Protein AF-A0A1J4NL90-F1 (afdb_monomer)

Mean predicted aligned error: 17.8 Å

Secondary structure (DSSP, 8-state):
-----TT-EEEHHHHHHHH---HHHHHHHHHTHHHH-PPPPSEEETTEEEEEHHHHHHHHHHHHHHHHHT-HHHHHHHSS-TT-EEEHHHHHHHTT-SSTHHHHHHHHHSTTTSPPPSEEEE-TTS-EEEEEEHHHHHHHHHH-SS----S-----PPPPPPS-SS-TT-EEEHHHHHHHTT-SSHHHHHHHHHTTSSGGGSS-SEEEEPTTS-EEEEEEHHHHHHHHHHHHSSPPHHHHHHHHHHHHHHHHHH-SSGGG--HHHHHHHSTTS--HHHHHHHHHHHHHHHHH-

Radius of gyration: 30.5 Å; Cα contacts (8 Å, |Δi|>4): 319; chains: 1; bounding box: 65×50×82 Å

pLDDT: mean 83.86, std 13.75, range [34.34, 96.69]

Foldseek 3Di:
DDDQDQQDWDWQVNCCVVVLAHSVRLVVCVVVCVPLVQDAFPDDDPPTGIHRNNRRVVSSVVSVVCVLVPQPLLCVLLVPPQQDKDWLVSLCVVLLHPDSVVVVCCVVVPPPLADAAPDWDQDPVRDIIGIHGSNSSNVCVVVHSDSPDSDDPPPPQPQQDDLPDDDQQDWDWLQNLQSLLPHSGSVRVVVCCVVVVCVVPVDAPDWDADPVRDITGIHGSNSSNVNSVCVVPPDDLVRLLVVLLVLLLVCCVPDPHNVPDALVVSCVVPPPSDDSVSNVVSNVVSVVVVVVD

Sequence (293 aa):
MTGTDADELLTAQQIHEEFGLSPSRLSELHRDRATTGCPEPDETQGRRRRWKRGTIGPYLTRYRAAKTSRSPVRHSLLTGDRGRLLSTSEVAQALGHKRTVTLLAWLTDRPGYFPEPDVTETTAGGRRRRFWYAGTVADWTGQRPGPGNTQPKTRTTPAAAPAGDGDPDELLDTKQAAPLLGYRSHLELHRAIARGILPELTEPDDITRSSRGLAGNLYKRRRITALQHARQHAPSSTELARQRLHAALDALRTAADPATVTVTALARAHPGHGTTTAWNENLDEARHTLQED

Structure (mmCIF, N/CA/C/O backbone):
data_AF-A0A1J4NL90-F1
#
_entry.id   AF-A0A1J4NL90-F1
#
loop_
_atom_site.group_PDB
_atom_site.id
_atom_site.type_symbol
_atom_site.label_atom_id
_atom_site.label_alt_id
_atom_site.label_comp_id
_atom_site.label_asym_id
_atom_site.label_entity_id
_atom_site.label_seq_id
_atom_site.pdbx_PDB_ins_code
_atom_site.Cartn_x
_atom_site.Cartn_y
_atom_site.Cartn_z
_atom_site.occupancy
_atom_site.B_iso_or_equiv
_atom_site.auth_seq_id
_atom_site.auth_comp_id
_atom_site.auth_asym_id
_atom_site.auth_atom_id
_atom_site.pdbx_PDB_model_num
ATOM 1 N N . MET A 1 1 ? -31.699 -9.791 32.878 1.00 34.34 1 MET A N 1
ATOM 2 C CA . MET A 1 1 ? -30.927 -9.198 33.988 1.00 34.34 1 MET A CA 1
ATOM 3 C C . MET A 1 1 ? -30.841 -7.697 33.761 1.00 34.34 1 MET A C 1
ATOM 5 O O . MET A 1 1 ? -30.516 -7.306 32.652 1.00 34.34 1 MET A O 1
ATOM 9 N N . THR A 1 2 ? -31.190 -6.940 34.810 1.00 41.56 2 THR A N 1
ATOM 10 C CA . THR A 1 2 ? -30.923 -5.511 35.093 1.00 41.56 2 THR A CA 1
ATOM 11 C C . THR A 1 2 ? -31.424 -4.456 34.102 1.00 41.56 2 THR A C 1
ATOM 13 O O . THR A 1 2 ? -30.888 -4.292 33.010 1.00 41.56 2 THR A O 1
ATOM 16 N N . GLY A 1 3 ? -32.436 -3.699 34.551 1.00 46.22 3 GLY A N 1
ATOM 17 C CA . GLY A 1 3 ? -32.903 -2.468 33.921 1.00 46.22 3 GLY A CA 1
ATOM 18 C C . GLY A 1 3 ? -31.734 -1.532 33.642 1.00 46.22 3 GLY A C 1
ATOM 19 O O . GLY A 1 3 ? -30.915 -1.251 34.513 1.00 46.22 3 GLY A O 1
ATOM 20 N N . THR A 1 4 ? -31.616 -1.149 32.383 1.00 60.00 4 THR A N 1
ATOM 21 C CA . THR A 1 4 ? -30.448 -0.480 31.837 1.00 60.00 4 THR A CA 1
ATOM 22 C C . THR A 1 4 ? -30.557 1.013 32.132 1.00 60.00 4 THR A C 1
ATOM 24 O O . THR A 1 4 ? -31.232 1.737 31.405 1.00 60.00 4 THR A O 1
ATOM 27 N N . ASP A 1 5 ? -29.939 1.465 33.224 1.00 83.62 5 ASP A N 1
ATOM 28 C CA . ASP A 1 5 ? -29.922 2.880 33.595 1.00 83.62 5 ASP A CA 1
ATOM 29 C C . ASP A 1 5 ? -29.209 3.695 32.500 1.00 83.62 5 ASP A C 1
ATOM 31 O O . ASP A 1 5 ? -28.086 3.379 32.084 1.00 83.62 5 ASP A O 1
ATOM 35 N N . ALA A 1 6 ? -29.906 4.704 31.976 1.00 84.06 6 ALA A N 1
ATOM 36 C CA . ALA A 1 6 ? -29.412 5.572 30.915 1.00 84.06 6 ALA A CA 1
ATOM 37 C C . ALA A 1 6 ? -28.312 6.516 31.423 1.00 84.06 6 ALA A C 1
ATOM 39 O O . ALA A 1 6 ? -27.449 6.920 30.639 1.00 84.06 6 ALA A O 1
ATOM 40 N N . ASP A 1 7 ? -28.309 6.821 32.721 1.00 89.75 7 ASP A N 1
ATOM 41 C CA . ASP A 1 7 ? -27.298 7.659 33.357 1.00 89.75 7 ASP A CA 1
ATOM 42 C C . ASP A 1 7 ? -26.062 6.868 33.818 1.00 89.75 7 ASP A C 1
ATOM 44 O O . ASP A 1 7 ? -25.085 7.467 34.274 1.00 89.75 7 ASP A O 1
ATOM 48 N N . GLU A 1 8 ? -26.043 5.541 33.636 1.00 93.25 8 GLU A N 1
ATOM 49 C CA . GLU A 1 8 ? -24.885 4.714 33.979 1.00 93.25 8 GLU A CA 1
ATOM 50 C C . GLU A 1 8 ? -23.648 5.126 33.165 1.00 93.25 8 GLU A C 1
ATOM 52 O O . GLU A 1 8 ? -23.656 5.138 31.930 1.00 93.25 8 GLU A O 1
ATOM 57 N N . LEU A 1 9 ? -22.555 5.433 33.869 1.00 94.50 9 LEU A N 1
ATOM 58 C CA . LEU A 1 9 ? -21.273 5.793 33.273 1.00 94.50 9 LEU A CA 1
ATOM 59 C C . LEU A 1 9 ? -20.488 4.546 32.859 1.00 94.50 9 LEU A C 1
ATOM 61 O O . LEU A 1 9 ? -19.952 3.813 33.690 1.00 94.50 9 LEU A O 1
ATOM 65 N N . LEU A 1 10 ? -20.342 4.357 31.552 1.00 94.12 10 LEU A N 1
ATOM 66 C CA . LEU A 1 10 ? -19.607 3.252 30.960 1.00 94.12 10 LEU A CA 1
ATOM 67 C C . LEU A 1 10 ? -18.151 3.623 30.690 1.00 94.12 10 LEU A C 1
ATOM 69 O O . LEU A 1 10 ? -17.825 4.649 30.085 1.00 94.12 10 LEU A O 1
ATOM 73 N N . THR A 1 11 ? -17.254 2.728 31.088 1.00 94.31 11 THR A N 1
ATOM 74 C CA . THR A 1 11 ? -15.852 2.746 30.669 1.00 94.31 11 THR A CA 1
ATOM 75 C C . THR A 1 11 ? -15.705 2.285 29.218 1.00 94.31 11 THR A C 1
ATOM 77 O O . THR A 1 11 ? -16.560 1.594 28.669 1.00 94.31 11 THR A O 1
ATOM 80 N N . ALA A 1 12 ? -14.565 2.592 28.592 1.00 91.69 12 ALA A N 1
ATOM 81 C CA . ALA A 1 12 ? -14.266 2.109 27.241 1.00 91.69 12 ALA A CA 1
ATOM 82 C C . ALA A 1 12 ? -14.297 0.570 27.118 1.00 91.69 12 ALA A C 1
ATOM 84 O O . ALA A 1 12 ? -14.594 0.057 26.043 1.00 91.69 12 ALA A O 1
ATOM 85 N N . GLN A 1 13 ? -13.995 -0.152 28.203 1.00 89.62 13 GLN A N 1
ATOM 86 C CA . GLN A 1 13 ? -14.061 -1.612 28.247 1.00 89.62 13 GLN A CA 1
ATOM 87 C C . GLN A 1 13 ? -15.513 -2.106 28.293 1.00 89.62 13 GLN A C 1
ATOM 89 O O . GLN A 1 13 ? -15.883 -2.956 27.494 1.00 89.62 13 GLN A O 1
ATOM 94 N N . GLN A 1 14 ? -16.364 -1.503 29.127 1.00 92.38 14 GLN A N 1
ATOM 95 C CA . GLN A 1 14 ? -17.798 -1.821 29.147 1.00 92.38 14 GLN A CA 1
ATOM 96 C C . GLN A 1 14 ? -18.470 -1.470 27.813 1.00 92.38 14 GLN A C 1
ATOM 98 O O . GLN A 1 14 ? -19.267 -2.243 27.301 1.00 92.38 14 GLN A O 1
ATOM 103 N N . ILE A 1 15 ? -18.084 -0.357 27.177 1.00 92.44 15 ILE A N 1
ATOM 104 C CA . ILE A 1 15 ? -18.546 -0.014 25.821 1.00 92.44 15 ILE A CA 1
ATOM 105 C C . ILE A 1 15 ? -18.100 -1.072 24.798 1.00 92.44 15 ILE A C 1
ATOM 107 O O . ILE A 1 15 ? -18.818 -1.360 23.838 1.00 92.44 15 ILE A O 1
ATOM 111 N N . HIS A 1 16 ? -16.915 -1.658 24.978 1.00 89.94 16 HIS A N 1
ATOM 112 C CA . HIS A 1 16 ? -16.452 -2.750 24.133 1.00 89.94 16 HIS A CA 1
ATOM 113 C C . HIS A 1 16 ? -17.263 -4.026 24.337 1.00 89.94 16 HIS A C 1
ATOM 115 O O . HIS A 1 16 ? -17.606 -4.659 23.348 1.00 89.94 16 HIS A O 1
ATOM 121 N N . GLU A 1 17 ? -17.586 -4.382 25.571 1.00 84.69 17 GLU A N 1
ATOM 122 C CA . GLU A 1 17 ? -18.365 -5.581 25.887 1.00 84.69 17 GLU A CA 1
ATOM 123 C C . GLU A 1 17 ? -19.826 -5.434 25.451 1.00 84.69 17 GLU A C 1
ATOM 125 O O . GLU A 1 17 ? -20.356 -6.307 24.772 1.00 84.69 17 GLU A O 1
ATOM 130 N N . GLU A 1 18 ? -20.449 -4.301 25.773 1.00 88.88 18 GLU A N 1
ATOM 131 C CA . GLU A 1 18 ? -21.866 -4.050 25.504 1.00 88.88 18 GLU A CA 1
ATOM 132 C C . GLU A 1 18 ? -22.112 -3.761 24.026 1.00 88.88 18 GLU A C 1
ATOM 134 O O . GLU A 1 18 ? -22.981 -4.357 23.391 1.00 88.88 18 GLU A O 1
ATOM 139 N N . PHE A 1 19 ? -21.322 -2.856 23.447 1.00 85.38 19 PHE A N 1
ATOM 140 C CA . PHE A 1 19 ? -21.532 -2.470 22.066 1.00 85.38 19 PHE A CA 1
ATOM 141 C C . PHE A 1 19 ? -20.637 -3.258 21.130 1.00 85.38 19 PHE A C 1
ATOM 143 O O . PHE A 1 19 ? -21.069 -3.503 20.025 1.00 85.38 19 PHE A O 1
ATOM 150 N N . GLY A 1 20 ? -19.436 -3.714 21.479 1.00 83.88 20 GLY A N 1
ATOM 151 C CA . GLY A 1 20 ? -18.515 -4.371 20.530 1.00 83.88 20 GLY A CA 1
ATOM 152 C C . GLY A 1 20 ? -17.573 -3.388 19.826 1.00 83.88 20 GLY A C 1
ATOM 153 O O . GLY A 1 20 ? -17.093 -3.656 18.724 1.00 83.88 20 GLY A O 1
ATOM 154 N N . LEU A 1 21 ? -17.345 -2.200 20.399 1.00 86.00 21 LEU A N 1
ATOM 155 C CA . LEU A 1 21 ? -16.400 -1.209 19.872 1.00 86.00 21 LEU A CA 1
ATOM 156 C C . LEU A 1 21 ? -15.111 -1.211 20.700 1.00 86.00 21 LEU A C 1
ATOM 158 O O . LEU A 1 21 ? -15.154 -0.948 21.892 1.00 86.00 21 LEU A O 1
ATOM 162 N N . SER A 1 22 ? -13.955 -1.473 20.083 1.00 87.06 22 SER A N 1
ATOM 163 C CA . SER A 1 22 ? -12.700 -1.544 20.844 1.00 87.06 22 SER A CA 1
ATOM 164 C C . SER A 1 22 ? -12.327 -0.200 21.504 1.00 87.06 22 SER A C 1
ATOM 166 O O . SER A 1 22 ? -12.568 0.860 20.911 1.00 87.06 22 SER A O 1
ATOM 168 N N . PRO A 1 23 ? -11.645 -0.204 22.670 1.00 88.94 23 PRO A N 1
ATOM 169 C CA . PRO A 1 23 ? -11.242 1.028 23.363 1.00 88.94 23 PRO A CA 1
ATOM 170 C C . PRO A 1 23 ? -10.364 1.960 22.514 1.00 88.94 23 PRO A C 1
ATOM 172 O O . PRO A 1 23 ? -10.472 3.190 22.573 1.00 88.94 23 PRO A O 1
ATOM 175 N N . SER A 1 24 ? -9.502 1.371 21.679 1.00 85.38 24 SER A N 1
ATOM 176 C CA . SER A 1 24 ? -8.672 2.110 20.726 1.00 85.38 24 SER A CA 1
ATOM 177 C C . SER A 1 24 ? -9.530 2.810 19.673 1.00 85.38 24 SER A C 1
ATOM 179 O O . SER A 1 24 ? -9.328 3.997 19.415 1.00 85.38 24 SER A O 1
ATOM 181 N N . ARG A 1 25 ? -10.540 2.122 19.125 1.00 87.25 25 ARG A N 1
ATOM 182 C CA . ARG A 1 25 ? -11.427 2.711 18.124 1.00 87.25 25 ARG A CA 1
ATOM 183 C C . ARG A 1 25 ? -12.310 3.807 18.714 1.00 87.25 25 ARG A C 1
ATOM 185 O O . ARG A 1 25 ? -12.486 4.833 18.068 1.00 87.25 25 ARG A O 1
ATOM 192 N N . LEU A 1 26 ? -12.815 3.625 19.932 1.00 92.38 26 LEU A N 1
ATOM 193 C CA . LEU A 1 26 ? -13.540 4.672 20.655 1.00 92.38 26 LEU A CA 1
ATOM 194 C C . LEU A 1 26 ? -12.661 5.916 20.864 1.00 92.38 26 LEU A C 1
ATOM 196 O O . LEU A 1 26 ? -13.102 7.040 20.644 1.00 92.38 26 LEU A O 1
ATOM 200 N N . SER A 1 27 ? -11.383 5.718 21.199 1.00 91.06 27 SER A N 1
ATOM 201 C CA . SER A 1 27 ? -10.426 6.819 21.343 1.00 91.06 27 SER A CA 1
ATOM 202 C C . SER A 1 27 ? -10.152 7.559 20.032 1.00 91.06 27 SER A C 1
ATOM 204 O O . SER A 1 27 ? -10.023 8.780 20.059 1.00 91.06 27 SER A O 1
ATOM 206 N N . GLU A 1 28 ? -10.064 6.846 18.906 1.00 88.38 28 GLU A N 1
ATOM 207 C CA . GLU A 1 28 ? -9.966 7.454 17.571 1.00 88.38 28 GLU A CA 1
ATOM 208 C C . GLU A 1 28 ? -11.224 8.262 17.236 1.00 88.38 28 GLU A C 1
ATOM 210 O O . GLU A 1 28 ? -11.112 9.421 16.855 1.00 88.38 28 GLU A O 1
ATOM 215 N N . LEU A 1 29 ? -12.419 7.693 17.440 1.00 92.12 29 LEU A N 1
ATOM 216 C CA . LEU A 1 29 ? -13.682 8.389 17.170 1.00 92.12 29 LEU A CA 1
ATOM 217 C C . LEU A 1 29 ? -13.808 9.684 17.968 1.00 92.12 29 LEU A C 1
ATOM 219 O O . LEU A 1 29 ? -14.202 10.701 17.406 1.00 92.12 29 LEU A O 1
ATOM 223 N N . HIS A 1 30 ? -13.422 9.652 19.241 1.00 91.44 30 HIS A N 1
ATOM 224 C CA . HIS A 1 30 ? -13.390 10.829 20.097 1.00 91.44 30 HIS A CA 1
ATOM 225 C C . HIS A 1 30 ? -12.338 11.858 19.654 1.00 91.44 30 HIS A C 1
ATOM 227 O O . HIS A 1 30 ? -12.580 13.063 19.697 1.00 91.44 30 HIS A O 1
ATOM 233 N N . ARG A 1 31 ? -11.146 11.410 19.238 1.00 90.31 31 ARG A N 1
ATOM 234 C CA . ARG A 1 31 ? -10.115 12.312 18.701 1.00 90.31 31 ARG A CA 1
ATOM 235 C C . ARG A 1 31 ? -10.632 13.046 17.464 1.00 90.31 31 ARG A C 1
ATOM 237 O O . ARG A 1 31 ? -10.476 14.256 17.370 1.00 90.31 31 ARG A O 1
ATOM 244 N N . ASP A 1 32 ? -11.321 12.322 16.590 1.00 90.12 32 ASP A N 1
ATOM 245 C CA . ASP A 1 32 ? -11.846 12.832 15.326 1.00 90.12 32 ASP A CA 1
ATOM 246 C C . ASP A 1 32 ? -13.292 13.351 15.461 1.00 90.12 32 ASP A C 1
ATOM 248 O O . ASP A 1 32 ? -14.019 13.442 14.468 1.00 90.12 32 ASP A O 1
ATOM 252 N N . ARG A 1 33 ? -13.740 13.689 16.682 1.00 91.12 33 ARG A N 1
ATOM 253 C CA . ARG A 1 33 ? -15.151 13.992 16.993 1.00 91.12 33 ARG A CA 1
ATOM 254 C C . ARG A 1 33 ? -15.768 15.112 16.167 1.00 91.12 33 ARG A C 1
ATOM 256 O O . ARG A 1 33 ? -16.943 15.019 15.835 1.00 91.12 33 ARG A O 1
ATOM 263 N N . ALA A 1 34 ? -14.971 16.098 15.750 1.00 85.69 34 ALA A N 1
ATOM 264 C CA . ALA A 1 34 ? -15.412 17.161 14.845 1.00 85.69 34 ALA A CA 1
ATOM 265 C C . ALA A 1 34 ? -15.979 16.614 13.520 1.00 85.69 34 ALA A C 1
ATOM 267 O O . ALA A 1 34 ? -16.856 17.218 12.917 1.00 85.69 34 ALA A O 1
ATOM 268 N N . THR A 1 35 ? -15.499 15.445 13.083 1.00 85.31 35 THR A N 1
ATOM 269 C CA . THR A 1 35 ? -15.949 14.774 11.855 1.00 85.31 35 THR A CA 1
ATOM 270 C C . THR A 1 35 ? -16.889 13.601 12.123 1.00 85.31 35 THR A C 1
ATOM 272 O O . THR A 1 35 ? -17.736 13.280 11.292 1.00 85.31 35 THR A O 1
ATOM 275 N N . THR A 1 36 ? -16.740 12.925 13.264 1.00 88.56 36 THR A N 1
ATOM 276 C CA . THR A 1 36 ? -17.487 11.697 13.570 1.00 88.56 36 THR A CA 1
ATOM 277 C C . THR A 1 36 ? -18.743 11.943 14.395 1.00 88.56 36 THR A C 1
ATOM 279 O O . THR A 1 36 ? -19.548 11.019 14.508 1.00 88.56 36 THR A O 1
ATOM 282 N N . GLY A 1 37 ? -18.899 13.128 14.995 1.00 91.81 37 GLY A N 1
ATOM 283 C CA . GLY A 1 37 ? -19.988 13.457 15.918 1.00 91.81 37 GLY A CA 1
ATOM 284 C C . GLY A 1 37 ? -19.957 12.651 17.219 1.00 91.81 37 GLY A C 1
ATOM 285 O O . GLY A 1 37 ? -20.996 12.490 17.853 1.00 91.81 37 GLY A O 1
ATOM 286 N N . CYS A 1 38 ? -18.804 12.072 17.581 1.00 93.50 38 CYS A N 1
ATOM 287 C CA . CYS A 1 38 ? -18.657 11.313 18.822 1.00 93.50 38 CYS A CA 1
ATOM 288 C C . CYS A 1 38 ? -18.920 12.228 20.030 1.00 93.50 38 CYS A C 1
ATOM 290 O O . CYS A 1 38 ? -18.313 13.299 20.091 1.00 93.50 38 CYS A O 1
ATOM 292 N N . PRO A 1 39 ? -19.779 11.826 20.986 1.00 94.31 39 PRO A N 1
ATOM 293 C CA . PRO A 1 39 ? -20.084 12.653 22.145 1.00 94.31 39 PRO A CA 1
ATOM 294 C C . PRO A 1 39 ? -18.852 12.848 23.037 1.00 94.31 39 PRO A C 1
ATOM 296 O O . PRO A 1 39 ? -17.972 11.977 23.121 1.00 94.31 39 PRO A O 1
ATOM 299 N N . GLU A 1 40 ? -18.816 13.998 23.708 1.00 94.69 40 GLU A N 1
ATOM 300 C CA . GLU A 1 40 ? -17.860 14.268 24.783 1.00 94.69 40 GLU A CA 1
ATOM 301 C C . GLU A 1 40 ? -18.080 13.274 25.941 1.00 94.69 40 GLU A C 1
ATOM 303 O O . GLU A 1 40 ? -19.207 12.816 26.150 1.00 94.69 40 GLU A O 1
ATOM 308 N N . PRO A 1 41 ? -17.020 12.886 26.667 1.00 94.81 41 PRO A N 1
ATOM 309 C CA . PRO A 1 41 ? -17.143 12.068 27.862 1.00 94.81 41 PRO A CA 1
ATOM 310 C C . PRO A 1 41 ? -17.815 12.864 28.980 1.00 94.81 41 PRO A C 1
ATOM 312 O O . PRO A 1 41 ? -17.394 13.975 29.296 1.00 94.81 41 PRO A O 1
ATOM 315 N N . ASP A 1 42 ? -18.821 12.263 29.607 1.00 94.88 42 ASP A N 1
ATOM 316 C CA . ASP A 1 42 ? -19.532 12.841 30.749 1.00 94.88 42 ASP A CA 1
ATOM 317 C C . ASP A 1 42 ? -18.645 12.925 32.003 1.00 94.88 42 ASP A C 1
ATOM 319 O O . ASP A 1 42 ? -18.819 13.814 32.831 1.00 94.88 42 ASP A O 1
ATOM 323 N N . GLU A 1 43 ? -17.659 12.028 32.135 1.00 93.62 43 GLU A N 1
ATOM 324 C CA . GLU A 1 43 ? -16.670 12.062 33.216 1.00 93.62 43 GLU A CA 1
ATOM 325 C C . GLU A 1 43 ? -15.255 11.813 32.672 1.00 93.62 43 GLU A C 1
ATOM 327 O O . GLU A 1 43 ? -15.001 10.866 31.915 1.00 93.62 43 GLU A O 1
ATOM 332 N N . THR A 1 44 ? -14.303 12.646 33.101 1.00 92.69 44 THR A N 1
ATOM 333 C CA . THR A 1 44 ? -12.874 12.458 32.824 1.00 92.69 44 THR A CA 1
ATOM 334 C C . THR A 1 44 ? -12.087 12.420 34.129 1.00 92.69 44 THR A C 1
ATOM 336 O O . THR A 1 44 ? -11.994 13.418 34.836 1.00 92.69 44 THR A O 1
ATOM 339 N N . GLN A 1 45 ? -11.464 11.276 34.419 1.00 87.00 45 GLN A N 1
ATOM 340 C CA . GLN A 1 45 ? -10.572 11.095 35.565 1.00 87.00 45 GLN A CA 1
ATOM 341 C C . GLN A 1 45 ? -9.157 10.776 35.063 1.00 87.00 45 GLN A C 1
ATOM 343 O O . GLN A 1 45 ? -8.818 9.638 34.713 1.00 87.00 45 GLN A O 1
ATOM 348 N N . GLY A 1 46 ? -8.315 11.809 34.977 1.00 88.62 46 GLY A N 1
ATOM 349 C CA . GLY A 1 46 ? -6.975 11.709 34.397 1.00 88.62 46 GLY A CA 1
ATOM 350 C C . GLY A 1 46 ? -7.023 11.267 32.931 1.00 88.62 46 GLY A C 1
ATOM 351 O O . GLY A 1 46 ? -7.559 11.963 32.076 1.00 88.62 46 GLY A O 1
ATOM 352 N N . ARG A 1 47 ? -6.462 10.089 32.622 1.00 84.38 47 ARG A N 1
ATOM 353 C CA . ARG A 1 47 ? -6.501 9.502 31.264 1.00 84.38 47 ARG A CA 1
ATOM 354 C C . ARG A 1 47 ? -7.756 8.664 30.992 1.00 84.38 47 ARG A C 1
ATOM 356 O O . ARG A 1 47 ? -7.965 8.238 29.852 1.00 84.38 47 ARG A O 1
ATOM 363 N N . ARG A 1 48 ? -8.559 8.375 32.020 1.00 89.81 48 ARG A N 1
ATOM 364 C CA . ARG A 1 48 ? -9.776 7.564 31.903 1.00 89.81 48 ARG A CA 1
ATOM 365 C C . ARG A 1 48 ? -10.945 8.467 31.532 1.00 89.81 48 ARG A C 1
ATOM 367 O O . ARG A 1 48 ? -11.138 9.515 32.134 1.00 89.81 48 ARG A O 1
ATOM 374 N N . ARG A 1 49 ? -11.706 8.035 30.533 1.00 94.25 49 ARG A N 1
ATOM 375 C CA . ARG A 1 49 ? -12.906 8.704 30.027 1.00 94.25 49 ARG A CA 1
ATOM 376 C C . ARG A 1 49 ? -14.083 7.753 30.194 1.00 94.25 49 ARG A C 1
ATOM 378 O O . ARG A 1 49 ? -13.919 6.553 29.936 1.00 94.25 49 ARG A O 1
ATOM 385 N N . ARG A 1 50 ? -15.219 8.280 30.635 1.00 95.50 50 ARG A N 1
ATOM 386 C CA . ARG A 1 50 ? -16.478 7.548 30.769 1.00 95.50 50 ARG A CA 1
ATOM 387 C C . ARG A 1 50 ? -17.601 8.324 30.101 1.00 95.50 50 ARG A C 1
ATOM 389 O O . ARG A 1 50 ? -17.558 9.550 30.047 1.00 95.50 50 ARG A O 1
ATOM 396 N N . TRP A 1 51 ? -18.581 7.588 29.600 1.00 96.12 51 TRP A N 1
ATOM 397 C CA . TRP A 1 51 ? -19.746 8.140 28.921 1.00 96.12 51 TRP A CA 1
ATOM 398 C C . TRP A 1 51 ? -21.009 7.558 29.525 1.00 96.12 51 TRP A C 1
ATOM 400 O O . TRP A 1 51 ? -21.061 6.357 29.786 1.00 96.12 51 TRP A O 1
ATOM 410 N N . LYS A 1 52 ? -22.041 8.376 29.677 1.00 95.56 52 LYS A N 1
ATOM 411 C CA . LYS A 1 52 ? -23.382 7.914 30.004 1.00 95.56 52 LYS A CA 1
ATOM 412 C C . LYS A 1 52 ? -23.877 6.992 28.905 1.00 95.56 52 LYS A C 1
ATOM 414 O O . LYS A 1 52 ? -23.787 7.318 27.712 1.00 95.56 52 LYS A O 1
ATOM 419 N N . ARG A 1 53 ? -24.432 5.850 29.299 1.00 93.19 53 ARG A N 1
ATOM 420 C CA . ARG A 1 53 ? -24.977 4.856 28.373 1.00 93.19 53 ARG A CA 1
ATOM 421 C C . ARG A 1 53 ? -26.010 5.471 27.428 1.00 93.19 53 ARG A C 1
ATOM 423 O O . ARG A 1 53 ? -25.953 5.221 26.223 1.00 93.19 53 ARG A O 1
ATOM 430 N N . GLY A 1 54 ? -26.894 6.320 27.952 1.00 92.44 54 GLY A N 1
ATOM 431 C CA . GLY A 1 54 ? -27.940 7.013 27.198 1.00 92.44 54 GLY A CA 1
ATOM 432 C C . GLY A 1 54 ? -27.404 7.941 26.106 1.00 92.44 54 GLY A C 1
ATOM 433 O O . GLY A 1 54 ? -28.072 8.141 25.095 1.00 92.44 54 GLY A O 1
ATOM 434 N N . THR A 1 55 ? -26.177 8.446 26.247 1.00 93.00 55 THR A N 1
ATOM 435 C CA . THR A 1 55 ? -25.539 9.317 25.250 1.00 93.00 55 THR A CA 1
ATOM 436 C C . THR A 1 55 ? -24.759 8.501 24.220 1.00 93.00 55 THR A C 1
ATOM 438 O O . THR A 1 55 ? -24.923 8.672 23.006 1.00 93.00 55 THR A O 1
ATOM 441 N N . ILE A 1 56 ? -23.904 7.583 24.684 1.00 94.38 56 ILE A N 1
ATOM 442 C CA . ILE A 1 56 ? -22.991 6.844 23.803 1.00 94.38 56 ILE A CA 1
ATOM 443 C C . ILE A 1 56 ? -23.693 5.723 23.026 1.00 94.38 56 ILE A C 1
ATOM 445 O O . ILE A 1 56 ? -23.373 5.499 21.858 1.00 94.38 56 ILE A O 1
ATOM 449 N N . GLY A 1 57 ? -24.687 5.055 23.616 1.00 92.56 57 GLY A N 1
ATOM 450 C CA . GLY A 1 57 ? -25.404 3.938 22.993 1.00 92.56 57 GLY A CA 1
ATOM 451 C C . GLY A 1 57 ? -26.117 4.322 21.687 1.00 92.56 57 GLY A C 1
ATOM 452 O O . GLY A 1 57 ? -25.849 3.714 20.640 1.00 92.56 57 GLY A O 1
ATOM 453 N N . PRO A 1 58 ? -26.965 5.371 21.677 1.00 93.00 58 PRO A N 1
ATOM 454 C CA . PRO A 1 58 ? -27.621 5.842 20.456 1.00 93.00 58 PRO A CA 1
ATOM 455 C C . PRO A 1 58 ? -26.633 6.335 19.395 1.00 93.00 58 PRO A C 1
ATOM 457 O O . PRO A 1 58 ? -26.841 6.123 18.196 1.00 93.00 58 PRO A O 1
ATOM 460 N N . TYR A 1 59 ? -25.531 6.971 19.810 1.00 94.00 59 TYR A N 1
ATOM 461 C CA . TYR A 1 59 ? -24.457 7.352 18.895 1.00 94.00 59 TYR A CA 1
ATOM 462 C C . TYR A 1 59 ? -23.847 6.126 18.205 1.00 94.00 59 TYR A C 1
ATOM 464 O O . TYR A 1 59 ? -23.796 6.082 16.976 1.00 94.00 59 TYR A O 1
ATOM 472 N N . LEU A 1 60 ? -23.434 5.111 18.968 1.00 91.31 60 LEU A N 1
ATOM 473 C CA . LEU A 1 60 ? -22.795 3.909 18.427 1.00 91.31 60 LEU A CA 1
ATOM 474 C C . LEU A 1 60 ? -23.733 3.100 17.529 1.00 91.31 60 LEU A C 1
ATOM 476 O O . LEU A 1 60 ? -23.296 2.573 16.502 1.00 91.31 60 LEU A O 1
ATOM 480 N N . THR A 1 61 ? -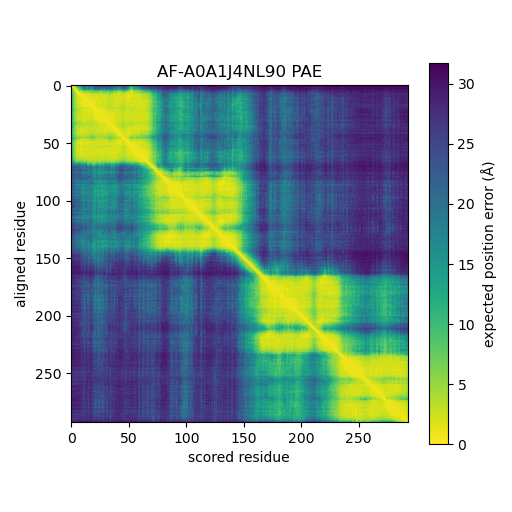25.021 3.062 17.865 1.00 87.88 61 THR A N 1
ATOM 481 C CA . THR A 1 61 ? -26.057 2.421 17.046 1.00 87.88 61 THR A CA 1
ATOM 482 C C . THR A 1 61 ? -26.189 3.110 15.686 1.00 87.88 61 THR A C 1
ATOM 484 O O . THR A 1 61 ? -26.054 2.461 14.645 1.00 87.88 61 THR A O 1
ATOM 487 N N . ARG A 1 62 ? -26.339 4.445 15.666 1.00 87.31 62 ARG A N 1
ATOM 488 C CA . ARG A 1 62 ? -26.385 5.230 14.416 1.00 87.31 62 ARG A CA 1
ATOM 489 C C . ARG A 1 62 ? -25.084 5.129 13.624 1.00 87.31 62 ARG A C 1
ATOM 491 O O . ARG A 1 62 ? -25.112 4.935 12.410 1.00 87.31 62 ARG A O 1
ATOM 498 N N . TYR A 1 63 ? -23.944 5.216 14.307 1.00 85.38 63 TYR A N 1
ATOM 499 C CA . TYR A 1 63 ? -22.620 5.106 13.701 1.00 85.38 63 TYR A CA 1
ATOM 500 C C . TYR A 1 63 ? -22.449 3.774 12.958 1.00 85.38 63 TYR A C 1
ATOM 502 O O . TYR A 1 63 ? -21.909 3.736 11.850 1.00 85.38 63 TYR A O 1
ATOM 510 N N . ARG A 1 64 ? -22.949 2.676 13.535 1.00 79.69 64 ARG A N 1
ATOM 511 C CA . ARG A 1 64 ? -22.949 1.354 12.899 1.00 79.69 64 ARG A CA 1
ATOM 512 C C . ARG A 1 64 ? -23.874 1.278 11.705 1.00 79.69 64 ARG A C 1
ATOM 514 O O . ARG A 1 64 ? -23.413 0.867 10.644 1.00 79.69 64 ARG A O 1
ATOM 521 N N . ALA A 1 65 ? -25.120 1.723 11.850 1.00 75.38 65 ALA A N 1
ATOM 522 C CA . ALA A 1 65 ? -26.079 1.740 10.750 1.00 75.38 65 ALA A CA 1
ATOM 523 C C . ALA A 1 65 ? -25.520 2.505 9.534 1.00 75.38 65 ALA A C 1
ATOM 525 O O . ALA A 1 65 ? -25.518 1.983 8.420 1.00 75.38 65 ALA A O 1
ATOM 526 N N . ALA A 1 66 ? -24.919 3.679 9.763 1.00 73.88 66 ALA A N 1
ATOM 527 C CA . ALA A 1 66 ? -24.280 4.485 8.721 1.00 73.88 66 ALA A CA 1
ATOM 528 C C . ALA A 1 66 ? -23.041 3.814 8.093 1.00 73.88 66 ALA A C 1
ATOM 530 O O . ALA A 1 66 ? -22.739 4.008 6.915 1.00 73.88 66 ALA A O 1
ATOM 531 N N . LYS A 1 67 ? -22.284 3.021 8.861 1.00 68.31 67 LYS A N 1
ATOM 532 C CA . LYS A 1 67 ? -21.145 2.248 8.338 1.00 68.31 67 LYS A CA 1
ATOM 533 C C . LYS A 1 67 ? -21.585 1.041 7.510 1.00 68.31 67 LYS A C 1
ATOM 535 O O . LYS A 1 67 ? -20.874 0.684 6.568 1.00 68.31 67 LYS A O 1
ATOM 540 N N . THR A 1 68 ? -22.714 0.431 7.854 1.00 61.62 68 THR A N 1
ATOM 541 C CA . THR A 1 68 ? -23.305 -0.687 7.111 1.00 61.62 68 THR A CA 1
ATOM 542 C C . THR A 1 68 ? -23.923 -0.208 5.795 1.00 61.62 68 THR A C 1
ATOM 544 O O . THR A 1 68 ? -23.689 -0.832 4.763 1.00 61.62 68 THR A O 1
ATOM 547 N N . SER A 1 69 ? -24.597 0.948 5.785 1.00 55.94 69 SER A N 1
ATOM 548 C CA . SER A 1 69 ? -25.241 1.513 4.586 1.00 55.94 69 SER A CA 1
ATOM 549 C C . SER A 1 69 ? -24.276 2.122 3.556 1.00 55.94 69 SER A C 1
ATOM 551 O O . SER A 1 69 ? -24.625 2.276 2.389 1.00 55.94 69 SER A O 1
ATOM 553 N N . ARG A 1 70 ? -23.033 2.438 3.944 1.00 54.50 70 ARG A N 1
ATOM 554 C CA . ARG A 1 70 ? -22.051 3.159 3.106 1.00 54.50 70 ARG A CA 1
ATOM 555 C C . ARG A 1 70 ? -21.440 2.383 1.932 1.00 54.50 70 ARG A C 1
ATOM 557 O O . ARG A 1 70 ? -20.508 2.883 1.307 1.00 54.50 70 ARG A O 1
ATOM 564 N N . SER A 1 71 ? -21.922 1.191 1.593 1.00 53.38 71 SER A N 1
ATOM 565 C CA . SER A 1 71 ? -21.524 0.549 0.338 1.00 53.38 71 SER A CA 1
ATOM 566 C C . SER A 1 71 ? -22.746 -0.039 -0.371 1.00 53.38 71 SER A C 1
ATOM 568 O O . SER A 1 71 ? -23.232 -1.089 0.049 1.00 53.38 71 SER A O 1
ATOM 570 N N . PRO A 1 72 ? -23.239 0.605 -1.446 1.00 51.53 72 PRO A N 1
ATOM 571 C CA . PRO A 1 72 ? -24.435 0.151 -2.162 1.00 51.53 72 PRO A CA 1
ATOM 572 C C . PRO A 1 72 ? -24.276 -1.276 -2.709 1.00 51.53 72 PRO A C 1
ATOM 574 O O . PRO A 1 72 ? -25.225 -2.055 -2.708 1.00 51.53 72 PRO A O 1
ATOM 577 N N . VAL A 1 73 ? -23.045 -1.668 -3.060 1.00 55.00 73 VAL A N 1
ATOM 578 C CA . VAL A 1 73 ? -22.741 -3.035 -3.499 1.00 55.00 73 VAL A CA 1
ATOM 579 C C . VAL A 1 73 ? -22.890 -4.057 -2.365 1.00 55.00 73 VAL A C 1
ATOM 581 O O . VAL A 1 73 ? -23.439 -5.132 -2.598 1.00 55.00 73 VAL A O 1
ATOM 584 N N . ARG A 1 74 ? -22.476 -3.718 -1.130 1.00 62.00 74 ARG A N 1
ATOM 585 C CA . ARG A 1 74 ? -22.630 -4.609 0.038 1.00 62.00 74 ARG A CA 1
ATOM 586 C C . ARG A 1 74 ? -24.089 -4.946 0.305 1.00 62.00 74 ARG A C 1
ATOM 588 O O . ARG A 1 74 ? -24.395 -6.088 0.615 1.00 62.00 74 ARG A O 1
ATOM 595 N N . HIS A 1 75 ? -24.967 -3.953 0.170 1.00 60.56 75 HIS A N 1
ATOM 596 C CA . HIS A 1 75 ? -26.394 -4.141 0.395 1.00 60.56 75 HIS A CA 1
ATOM 597 C C . HIS A 1 75 ? -26.995 -5.037 -0.694 1.00 60.56 75 HIS A C 1
ATOM 599 O O . HIS A 1 75 ? -27.570 -6.068 -0.378 1.00 60.56 75 HIS A O 1
ATOM 605 N N . SER A 1 76 ? -26.768 -4.723 -1.975 1.00 70.81 76 SER A N 1
ATOM 606 C CA . SER A 1 76 ? -27.402 -5.453 -3.088 1.00 70.81 76 SER A CA 1
ATOM 607 C C . SER A 1 76 ? -27.082 -6.955 -3.147 1.00 70.81 76 SER A C 1
ATOM 609 O O . SER A 1 76 ? -27.962 -7.748 -3.469 1.00 70.81 76 SER A O 1
ATOM 611 N N . LEU A 1 77 ? -25.850 -7.360 -2.810 1.00 73.19 77 LEU A N 1
ATOM 612 C CA . LEU A 1 77 ? -25.441 -8.769 -2.848 1.00 73.19 77 LEU A CA 1
ATOM 613 C C . LEU A 1 77 ? -26.002 -9.590 -1.679 1.00 73.19 77 LEU A C 1
ATOM 615 O O . LEU A 1 77 ? -26.128 -10.804 -1.806 1.00 73.19 77 LEU A O 1
ATOM 619 N N . LEU A 1 78 ? -26.327 -8.941 -0.557 1.00 75.88 78 LEU A N 1
ATOM 620 C CA . LEU A 1 78 ? -26.810 -9.602 0.660 1.00 75.88 78 LEU A CA 1
ATOM 621 C C . LEU A 1 78 ? -28.328 -9.488 0.856 1.00 75.88 78 LEU A C 1
ATOM 623 O O . LEU A 1 78 ? -28.879 -10.228 1.665 1.00 75.88 78 LEU A O 1
ATOM 627 N N . THR A 1 79 ? -29.011 -8.594 0.133 1.00 71.38 79 THR A N 1
ATOM 628 C CA . THR A 1 79 ? -30.477 -8.423 0.205 1.00 71.38 79 THR A CA 1
ATOM 629 C C . THR A 1 79 ? -31.252 -9.110 -0.920 1.00 71.38 79 THR A C 1
ATOM 631 O O . THR A 1 79 ? -32.460 -8.917 -1.022 1.00 71.38 79 THR A O 1
ATOM 634 N N . GLY A 1 80 ? -30.574 -9.863 -1.789 1.00 74.31 80 GLY A N 1
ATOM 635 C CA . GLY A 1 80 ? -31.209 -10.680 -2.825 1.00 74.31 80 GLY A CA 1
ATOM 636 C C . GLY A 1 80 ? -31.697 -12.038 -2.307 1.00 74.31 80 GLY A C 1
ATOM 637 O O . GLY A 1 80 ? -31.870 -12.241 -1.106 1.00 74.31 80 GLY A O 1
ATOM 638 N N . ASP A 1 81 ? -31.892 -12.983 -3.229 1.00 86.00 81 ASP A N 1
ATOM 639 C CA . ASP A 1 81 ? -32.212 -14.375 -2.901 1.00 86.00 81 ASP A CA 1
ATOM 640 C C . ASP A 1 81 ? -31.160 -14.980 -1.954 1.00 86.00 81 ASP A C 1
ATOM 642 O O . ASP A 1 81 ? -29.975 -15.060 -2.285 1.00 86.00 81 ASP A O 1
ATOM 646 N N . ARG A 1 82 ? -31.604 -15.427 -0.772 1.00 89.12 82 ARG A N 1
ATOM 647 C CA . ARG A 1 82 ? -30.745 -16.029 0.257 1.00 89.12 82 ARG A CA 1
ATOM 648 C C . ARG A 1 82 ? -30.152 -17.369 -0.185 1.00 89.12 82 ARG A C 1
ATOM 650 O O . ARG A 1 82 ? -29.091 -17.729 0.323 1.00 89.12 82 ARG A O 1
ATOM 657 N N . GLY A 1 83 ? -30.803 -18.067 -1.119 1.00 90.50 83 GLY A N 1
ATOM 658 C CA . GLY A 1 83 ? -30.335 -19.318 -1.719 1.00 90.50 83 GLY A CA 1
ATOM 659 C C . GLY A 1 83 ? -29.303 -19.129 -2.833 1.00 90.50 83 GLY A C 1
ATOM 660 O O . GLY A 1 83 ? -28.734 -20.104 -3.321 1.00 90.50 83 GLY A O 1
ATOM 661 N N . ARG A 1 84 ? -29.000 -17.886 -3.228 1.00 93.88 84 ARG A N 1
ATOM 662 C CA . ARG A 1 84 ? -27.967 -17.608 -4.227 1.00 93.88 84 ARG A CA 1
ATOM 663 C C . ARG A 1 84 ? -26.585 -17.973 -3.690 1.00 93.88 84 ARG A C 1
ATOM 665 O O . ARG A 1 84 ? -26.163 -17.461 -2.653 1.00 93.88 84 ARG A O 1
ATOM 672 N N . LEU A 1 85 ? -25.844 -18.774 -4.451 1.00 95.19 85 LEU A N 1
ATOM 673 C CA . LEU A 1 85 ? -24.425 -19.016 -4.205 1.00 95.19 85 LEU A CA 1
ATOM 674 C C . LEU A 1 85 ? -23.586 -17.809 -4.644 1.00 95.19 85 LEU A C 1
ATOM 676 O O . LEU A 1 85 ? -23.676 -17.334 -5.775 1.00 95.19 85 LEU A O 1
ATOM 680 N N . LEU A 1 86 ? -22.752 -17.330 -3.730 1.00 95.06 86 LEU A N 1
ATOM 681 C CA . LEU A 1 86 ? -21.796 -16.250 -3.911 1.00 95.06 86 LEU A CA 1
ATOM 682 C C . LEU A 1 86 ? -20.388 -16.828 -4.019 1.00 95.06 86 LEU A C 1
ATOM 684 O O . LEU A 1 86 ? -19.931 -17.579 -3.155 1.00 95.06 86 LEU A O 1
ATOM 688 N N . SER A 1 87 ? -19.671 -16.432 -5.064 1.00 94.81 87 SER A N 1
ATOM 689 C CA . SER A 1 87 ? -18.249 -16.724 -5.233 1.00 94.81 87 SER A CA 1
ATOM 690 C C . SER A 1 87 ? -17.392 -16.035 -4.166 1.00 94.81 87 SER A C 1
ATOM 692 O O . SER A 1 87 ? -17.771 -15.024 -3.577 1.00 94.81 87 SER A O 1
ATOM 694 N N . THR A 1 88 ? -16.159 -16.513 -3.975 1.00 94.19 88 THR A N 1
ATOM 695 C CA . THR A 1 88 ? -15.185 -15.896 -3.048 1.00 94.19 88 THR A CA 1
ATOM 696 C C . THR A 1 88 ? -14.996 -14.386 -3.292 1.00 94.19 88 THR A C 1
ATOM 698 O O . THR A 1 88 ? -14.824 -13.617 -2.345 1.00 94.19 88 THR A O 1
ATOM 701 N N . SER A 1 89 ? -15.026 -13.943 -4.554 1.00 91.62 89 SER A N 1
ATOM 702 C CA . SER A 1 89 ? -14.956 -12.526 -4.934 1.00 91.62 89 SER A CA 1
ATOM 703 C C . SER A 1 89 ? -16.199 -11.740 -4.533 1.00 91.62 89 SER A C 1
ATOM 705 O O . SER A 1 89 ? -16.059 -10.655 -3.969 1.00 91.62 89 SER A O 1
ATOM 707 N N . GLU A 1 90 ? -17.390 -12.286 -4.776 1.00 91.62 90 GLU A N 1
ATOM 708 C CA . GLU A 1 90 ? -18.654 -11.643 -4.401 1.00 91.62 90 GLU A CA 1
ATOM 709 C C . GLU A 1 90 ? -18.785 -11.541 -2.882 1.00 91.62 90 GLU A C 1
ATOM 711 O O . GLU A 1 90 ? -19.145 -10.482 -2.380 1.00 91.62 90 GLU A O 1
ATOM 716 N N . VAL A 1 91 ? -18.395 -12.580 -2.135 1.00 92.25 91 VAL A N 1
ATOM 717 C CA . VAL A 1 91 ? -18.354 -12.534 -0.666 1.00 92.25 91 VAL A CA 1
ATOM 718 C C . VAL A 1 91 ? -17.381 -11.459 -0.184 1.00 92.25 91 VAL A C 1
ATOM 720 O O . VAL A 1 91 ? -17.738 -10.626 0.646 1.00 92.25 91 VAL A O 1
ATOM 723 N N . ALA A 1 92 ? -16.162 -11.400 -0.731 1.00 89.50 92 ALA A N 1
ATOM 724 C CA . ALA A 1 92 ? -15.208 -10.352 -0.366 1.00 89.50 92 ALA A CA 1
ATOM 725 C C . ALA A 1 92 ? -15.777 -8.946 -0.630 1.00 89.50 92 ALA A C 1
ATOM 727 O O . ALA A 1 92 ? -15.632 -8.059 0.213 1.00 89.50 92 ALA A O 1
ATOM 728 N N . GLN A 1 93 ? -16.470 -8.753 -1.753 1.00 85.44 93 GLN A N 1
ATOM 729 C CA . GLN A 1 93 ? -17.108 -7.490 -2.116 1.00 85.44 93 GLN A CA 1
ATOM 730 C C . GLN A 1 93 ? -18.296 -7.149 -1.202 1.00 85.44 93 GLN A C 1
ATOM 732 O O . GLN A 1 93 ? -18.382 -6.016 -0.722 1.00 85.44 93 GLN A O 1
ATOM 737 N N . ALA A 1 94 ? -19.148 -8.128 -0.890 1.00 86.00 94 ALA A N 1
ATOM 738 C CA . ALA A 1 94 ? -20.274 -8.012 0.037 1.00 86.00 94 ALA A CA 1
ATOM 739 C C . ALA A 1 94 ? -19.825 -7.644 1.461 1.00 86.00 94 ALA A C 1
ATOM 741 O O . ALA A 1 94 ? -20.478 -6.871 2.158 1.00 86.00 94 ALA A O 1
ATOM 742 N N . LEU A 1 95 ? -18.644 -8.112 1.868 1.00 83.50 95 LEU A N 1
ATOM 743 C CA . LEU A 1 95 ? -18.008 -7.749 3.136 1.00 83.50 95 LEU A CA 1
ATOM 744 C C . LEU A 1 95 ? -17.188 -6.449 3.055 1.00 83.50 95 LEU A C 1
ATOM 746 O O . LEU A 1 95 ? -16.702 -5.939 4.069 1.00 83.50 95 LEU A O 1
ATOM 750 N N . GLY A 1 96 ? -17.043 -5.880 1.855 1.00 79.88 96 GLY A N 1
ATOM 751 C CA . GLY A 1 96 ? -16.353 -4.620 1.621 1.00 79.88 96 GLY A CA 1
ATOM 752 C C . GLY A 1 96 ? -14.837 -4.689 1.572 1.00 79.88 96 GLY A C 1
ATOM 753 O O . GLY A 1 96 ? -14.181 -3.682 1.849 1.00 79.88 96 GLY A O 1
ATOM 754 N N . HIS A 1 97 ? -14.283 -5.852 1.257 1.00 83.31 97 HIS A N 1
ATOM 755 C CA . HIS A 1 97 ? -12.864 -6.050 1.020 1.00 83.31 97 HIS A CA 1
ATOM 756 C C . HIS A 1 97 ? -12.539 -5.867 -0.464 1.00 83.31 97 HIS A C 1
ATOM 758 O O . HIS A 1 97 ? -13.220 -6.390 -1.339 1.00 83.31 97 HIS A O 1
ATOM 764 N N . LYS A 1 98 ? -11.445 -5.153 -0.757 1.00 77.88 98 LYS A N 1
ATOM 765 C CA . LYS A 1 98 ? -10.970 -4.945 -2.138 1.00 77.88 98 LYS A CA 1
ATOM 766 C C . LYS A 1 98 ? -10.370 -6.214 -2.761 1.00 77.88 98 LYS A C 1
ATOM 768 O O . LYS A 1 98 ? -10.260 -6.307 -3.977 1.00 77.88 98 LYS A O 1
ATOM 773 N N . ARG A 1 99 ? -9.896 -7.156 -1.940 1.00 84.56 99 ARG A N 1
ATOM 774 C CA . ARG A 1 99 ? -9.189 -8.368 -2.377 1.00 84.56 99 ARG A CA 1
ATOM 775 C C . ARG A 1 99 ? -9.723 -9.587 -1.631 1.00 84.56 99 ARG A C 1
ATOM 777 O O . ARG A 1 99 ? -9.997 -9.501 -0.437 1.00 84.56 99 ARG A O 1
ATOM 784 N N . THR A 1 100 ? -9.768 -10.727 -2.314 1.00 91.25 100 THR A N 1
ATOM 785 C CA . THR A 1 100 ? -10.178 -12.031 -1.756 1.00 91.25 100 THR A CA 1
ATOM 786 C C . THR A 1 100 ? -9.192 -12.594 -0.734 1.00 91.25 100 THR A C 1
ATOM 788 O O . THR A 1 100 ? -9.576 -13.399 0.106 1.00 91.25 100 THR A O 1
ATOM 791 N N . VAL A 1 101 ? -7.935 -12.136 -0.759 1.00 88.81 101 VAL A N 1
ATOM 792 C CA . VAL A 1 101 ? -6.864 -12.598 0.143 1.00 88.81 101 VAL A CA 1
ATOM 793 C C . VAL A 1 101 ? -7.252 -12.466 1.615 1.00 88.81 101 VAL A C 1
ATOM 795 O O . VAL A 1 101 ? -6.926 -13.342 2.401 1.00 88.81 101 VAL A O 1
ATOM 798 N N . THR A 1 102 ? -7.982 -11.414 1.996 1.00 86.62 102 THR A N 1
ATOM 799 C CA . THR A 1 102 ? -8.422 -11.237 3.388 1.00 86.62 102 THR A CA 1
ATOM 800 C C . THR A 1 102 ? -9.382 -12.337 3.833 1.00 86.62 102 THR A C 1
ATOM 802 O O . THR A 1 102 ? -9.248 -12.840 4.941 1.00 86.62 102 THR A O 1
ATOM 805 N N . LEU A 1 103 ? -10.312 -12.730 2.961 1.00 89.38 103 LEU A N 1
ATOM 806 C CA . LEU A 1 103 ? -11.262 -13.803 3.241 1.00 89.38 103 LEU A CA 1
ATOM 807 C C . LEU A 1 103 ? -10.544 -15.154 3.346 1.00 89.38 103 LEU A C 1
ATOM 809 O O . LEU A 1 103 ? -10.774 -15.910 4.281 1.00 89.38 103 LEU A O 1
ATOM 813 N N . LEU A 1 104 ? -9.624 -15.423 2.416 1.00 89.88 104 LEU A N 1
ATOM 814 C CA . LEU A 1 104 ? -8.820 -16.646 2.422 1.00 89.88 104 LEU A CA 1
ATOM 815 C C . LEU A 1 104 ? -7.929 -16.739 3.668 1.00 89.88 104 LEU A C 1
ATOM 817 O O . LEU A 1 104 ? -7.835 -17.806 4.261 1.00 89.88 104 LEU A O 1
ATOM 821 N N . ALA A 1 105 ? -7.332 -15.625 4.095 1.00 87.19 105 ALA A N 1
ATOM 822 C CA . ALA A 1 105 ? -6.552 -15.562 5.326 1.00 87.19 105 ALA A CA 1
ATOM 823 C C . ALA A 1 105 ? -7.412 -15.851 6.563 1.00 87.19 105 ALA A C 1
ATOM 825 O O . ALA A 1 105 ? -6.952 -16.530 7.465 1.00 87.19 105 ALA A O 1
ATOM 826 N N . TRP A 1 106 ? -8.673 -15.407 6.621 1.00 89.25 106 TRP A N 1
ATOM 827 C CA . TRP A 1 106 ? -9.545 -15.775 7.743 1.00 89.25 106 TRP A CA 1
ATOM 828 C C . TRP A 1 106 ? -9.816 -17.272 7.812 1.00 89.25 106 TRP A C 1
ATOM 830 O O . TRP A 1 106 ? -9.768 -17.830 8.899 1.00 89.25 106 TRP A O 1
ATOM 840 N N . LEU A 1 107 ? -10.055 -17.917 6.670 1.00 89.31 107 LEU A N 1
ATOM 841 C CA . LEU A 1 107 ? -10.291 -19.361 6.623 1.00 89.31 107 LEU A CA 1
ATOM 842 C C . LEU A 1 107 ? -9.060 -20.165 7.068 1.00 89.31 107 LEU A C 1
ATOM 844 O O . LEU A 1 107 ? -9.216 -21.208 7.692 1.00 89.31 107 LEU A O 1
ATOM 848 N N . THR A 1 108 ? -7.852 -19.686 6.759 1.00 87.62 108 THR A N 1
ATOM 849 C CA . THR A 1 108 ? -6.598 -20.367 7.117 1.00 87.62 108 THR A CA 1
ATOM 850 C C . THR A 1 108 ? -6.127 -20.022 8.531 1.00 87.62 108 THR A C 1
ATOM 852 O O . THR A 1 108 ? -5.825 -20.910 9.320 1.00 87.62 108 THR A O 1
ATOM 855 N N . ASP A 1 109 ? -6.065 -18.732 8.859 1.00 84.62 109 ASP A N 1
ATOM 856 C CA . ASP A 1 109 ? -5.420 -18.223 10.073 1.00 84.62 109 ASP A CA 1
ATOM 857 C C . ASP A 1 109 ? -6.387 -18.162 11.265 1.00 84.62 109 ASP A C 1
ATOM 859 O O . ASP A 1 109 ? -5.957 -17.976 12.405 1.00 84.62 109 ASP A O 1
ATOM 863 N N . ARG A 1 110 ? -7.705 -18.235 11.018 1.00 82.19 110 ARG A N 1
ATOM 864 C CA . ARG A 1 110 ? -8.755 -18.125 12.046 1.00 82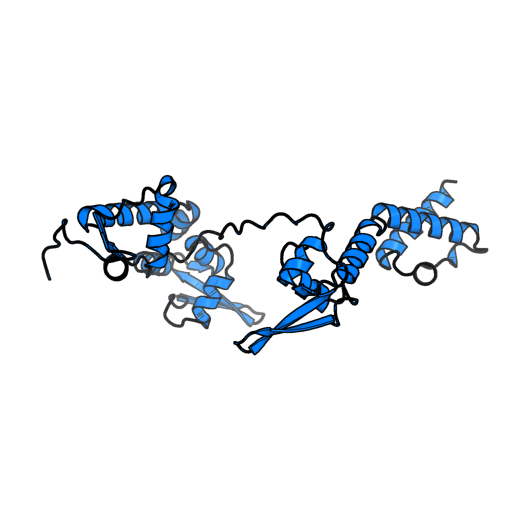.19 110 ARG A CA 1
ATOM 865 C C . ARG A 1 110 ? -9.904 -19.116 11.806 1.00 82.19 110 ARG A C 1
ATOM 867 O O . ARG A 1 110 ? -11.020 -18.687 11.489 1.00 82.19 110 ARG A O 1
ATOM 874 N N . PRO A 1 111 ? -9.664 -20.426 11.989 1.00 83.12 111 PRO A N 1
ATOM 875 C CA . PRO A 1 111 ? -10.710 -21.436 11.865 1.00 83.12 111 PRO A CA 1
ATOM 876 C C . PRO A 1 111 ? -11.909 -21.091 12.760 1.00 83.12 111 PRO A C 1
ATOM 878 O O . PRO A 1 111 ? -11.736 -20.708 13.916 1.00 83.12 111 PRO A O 1
ATOM 881 N N . GLY A 1 112 ? -13.122 -21.162 12.209 1.00 82.19 112 GLY A N 1
ATOM 882 C CA . GLY A 1 112 ? -14.362 -20.829 12.920 1.00 82.19 112 GLY A CA 1
ATOM 883 C C . GLY A 1 112 ? -14.690 -19.333 13.037 1.00 82.19 112 GLY A C 1
ATOM 884 O O . GLY A 1 112 ? -15.784 -18.996 13.479 1.00 82.19 112 GLY A O 1
ATOM 885 N N . TYR A 1 113 ? -13.808 -18.412 12.619 1.00 85.31 113 TYR A N 1
ATOM 886 C CA . TYR A 1 113 ? -14.136 -16.976 12.619 1.00 85.31 113 TYR A CA 1
ATOM 887 C C . TYR A 1 113 ? -15.129 -16.597 11.515 1.00 85.31 113 TYR A C 1
ATOM 889 O O . TYR A 1 113 ? -16.018 -15.776 11.737 1.00 85.31 113 TYR A O 1
ATOM 897 N N . PHE A 1 114 ? -14.947 -17.154 10.318 1.00 90.88 114 PHE A N 1
ATOM 898 C CA . PHE A 1 114 ? -15.829 -16.978 9.167 1.00 90.88 114 PHE A CA 1
ATOM 899 C C . PHE A 1 114 ? -16.406 -18.348 8.785 1.00 90.88 114 PHE A C 1
ATOM 901 O O . PHE A 1 114 ? -15.658 -19.326 8.869 1.00 90.88 114 PHE A O 1
ATOM 908 N N . PRO A 1 115 ? -17.692 -18.444 8.393 1.00 91.88 115 PRO A N 1
ATOM 909 C CA . PRO A 1 115 ? -18.321 -19.709 8.035 1.00 91.88 115 PRO A CA 1
ATOM 910 C C . PRO A 1 115 ? -17.549 -20.448 6.944 1.00 91.88 115 PRO A C 1
ATOM 912 O O . PRO A 1 115 ? -17.011 -19.850 6.002 1.00 91.88 115 PRO A O 1
ATOM 915 N N . GLU A 1 116 ? -17.525 -21.771 7.068 1.00 92.62 116 GLU A N 1
ATOM 916 C CA . GLU A 1 116 ? -17.013 -22.639 6.017 1.00 92.62 116 GLU A CA 1
ATOM 917 C C . GLU A 1 116 ? -17.843 -22.480 4.732 1.00 92.62 116 GLU A C 1
ATOM 919 O O . GLU A 1 116 ? -19.012 -22.096 4.794 1.00 92.62 116 GLU A O 1
ATOM 924 N N . PRO A 1 117 ? -17.237 -22.685 3.550 1.00 94.69 117 PRO A N 1
ATOM 925 C CA . PRO A 1 117 ? -17.968 -22.626 2.290 1.00 94.69 117 PRO A CA 1
ATOM 926 C C . PRO A 1 117 ? -19.050 -23.699 2.217 1.00 94.69 117 PRO A C 1
ATOM 928 O O . PRO A 1 117 ? -18.751 -24.882 2.359 1.00 94.69 117 PRO A O 1
ATOM 931 N N . ASP A 1 118 ? -20.274 -23.275 1.909 1.00 94.31 118 ASP A N 1
ATOM 932 C CA . ASP A 1 118 ? -21.426 -24.157 1.710 1.00 94.31 118 ASP A CA 1
ATOM 933 C C . ASP A 1 118 ? -21.210 -25.118 0.529 1.00 94.31 118 ASP A C 1
ATOM 935 O O . ASP A 1 118 ? -21.652 -26.264 0.555 1.00 94.31 118 ASP A O 1
ATOM 939 N N . VAL A 1 119 ? -20.496 -24.661 -0.509 1.00 95.06 119 VAL A N 1
ATOM 940 C CA . VAL A 1 119 ? -20.137 -25.481 -1.672 1.00 95.06 119 VAL A CA 1
ATOM 941 C C . VAL A 1 119 ? -18.662 -25.295 -2.013 1.00 95.06 119 VAL A C 1
ATOM 943 O O . VAL A 1 119 ? -18.150 -24.175 -2.121 1.00 95.06 119 VAL A O 1
ATOM 946 N N . THR A 1 120 ? -17.965 -26.412 -2.228 1.00 94.62 120 THR A N 1
ATOM 947 C CA . THR A 1 120 ? -16.595 -26.412 -2.748 1.00 94.62 120 THR A CA 1
ATOM 948 C C . THR A 1 120 ? -16.505 -27.218 -4.030 1.00 94.62 120 THR A C 1
ATOM 950 O O . THR A 1 120 ? -16.947 -28.358 -4.091 1.00 94.62 120 THR A O 1
ATOM 953 N N . GLU A 1 121 ? -15.903 -26.620 -5.052 1.00 94.44 121 GLU A N 1
ATOM 954 C CA . GLU A 1 121 ? -15.679 -27.263 -6.344 1.00 94.44 121 GLU A CA 1
ATOM 955 C C . GLU A 1 121 ? -14.185 -27.310 -6.631 1.00 94.44 121 GLU A C 1
ATOM 957 O O . GLU A 1 121 ? -13.462 -26.340 -6.392 1.00 94.44 121 GLU A O 1
ATOM 962 N N . THR A 1 122 ? -13.711 -28.414 -7.191 1.00 93.44 122 THR A N 1
ATOM 963 C CA . THR A 1 122 ? -12.332 -28.523 -7.667 1.00 93.44 122 THR A CA 1
ATOM 964 C C . THR A 1 122 ? -12.346 -28.429 -9.184 1.00 93.44 122 THR A C 1
ATOM 966 O O . THR A 1 122 ? -12.995 -29.227 -9.853 1.00 93.44 122 THR A O 1
ATOM 969 N N . THR A 1 123 ? -11.653 -27.438 -9.744 1.00 88.69 123 THR A N 1
ATOM 970 C CA . THR A 1 123 ? -11.517 -27.335 -11.201 1.00 88.69 123 THR A CA 1
ATOM 971 C C . THR A 1 123 ? -10.609 -28.441 -11.740 1.00 88.69 123 THR A C 1
ATOM 973 O O . THR A 1 123 ? -9.779 -28.975 -11.008 1.00 88.69 123 THR A O 1
ATOM 976 N N . ALA A 1 124 ? -10.686 -28.722 -13.045 1.00 80.44 124 ALA A N 1
ATOM 977 C CA . ALA A 1 124 ? -9.820 -29.703 -13.713 1.00 80.44 124 ALA A CA 1
ATOM 978 C C . ALA A 1 124 ? -8.310 -29.461 -13.485 1.00 80.44 124 ALA A C 1
ATOM 980 O O . ALA A 1 124 ? -7.526 -30.400 -13.459 1.00 80.44 124 ALA A O 1
ATOM 981 N N . GLY A 1 125 ? -7.900 -28.207 -13.254 1.00 82.19 125 GLY A N 1
ATOM 982 C CA . GLY A 1 125 ? -6.524 -27.833 -12.898 1.00 82.19 125 GLY A CA 1
ATOM 983 C C . GLY A 1 125 ? -6.200 -27.892 -11.397 1.00 82.19 125 GLY A C 1
ATOM 984 O O . GLY A 1 125 ? -5.271 -27.216 -10.961 1.00 82.19 125 GLY A O 1
ATOM 985 N N . GLY A 1 126 ? -7.002 -28.587 -10.584 1.00 88.12 126 GLY A N 1
ATOM 986 C CA . GLY A 1 126 ? -6.778 -28.784 -9.146 1.00 88.12 126 GLY A CA 1
ATOM 987 C C . GLY A 1 126 ? -7.064 -27.568 -8.255 1.00 88.12 126 GLY A C 1
ATOM 988 O O . GLY A 1 126 ? -6.799 -27.601 -7.053 1.00 88.12 126 GLY A O 1
ATOM 989 N N . ARG A 1 127 ? -7.605 -26.468 -8.798 1.00 86.00 127 ARG A N 1
ATOM 990 C CA . ARG A 1 127 ? -7.896 -25.266 -7.999 1.00 86.00 127 ARG A CA 1
ATOM 991 C C . ARG A 1 127 ? -9.243 -25.412 -7.297 1.00 86.00 127 ARG A C 1
ATOM 993 O O . ARG A 1 127 ? -10.261 -25.632 -7.946 1.00 86.00 127 ARG A O 1
ATOM 1000 N N . ARG A 1 128 ? -9.258 -25.201 -5.977 1.00 90.25 128 ARG A N 1
ATOM 1001 C CA . ARG A 1 128 ? -10.487 -25.210 -5.166 1.00 90.25 128 ARG A CA 1
ATOM 1002 C C . ARG A 1 128 ? -11.216 -23.869 -5.255 1.00 90.25 128 ARG A C 1
ATOM 1004 O O . ARG A 1 128 ? -10.704 -22.846 -4.788 1.00 90.25 128 ARG A O 1
ATOM 1011 N N . ARG A 1 129 ? -12.417 -23.882 -5.822 1.00 92.44 129 ARG A N 1
ATOM 1012 C CA . ARG A 1 129 ? -13.410 -22.807 -5.766 1.00 92.44 129 ARG A CA 1
ATOM 1013 C C . ARG A 1 129 ? -14.297 -23.005 -4.543 1.00 92.44 129 ARG A C 1
ATOM 1015 O O . ARG A 1 129 ? -14.571 -24.129 -4.134 1.00 92.44 129 ARG A O 1
ATOM 1022 N N . ARG A 1 130 ? -14.682 -21.892 -3.933 1.00 95.50 130 ARG A N 1
ATOM 1023 C CA . ARG A 1 130 ? -15.457 -21.848 -2.695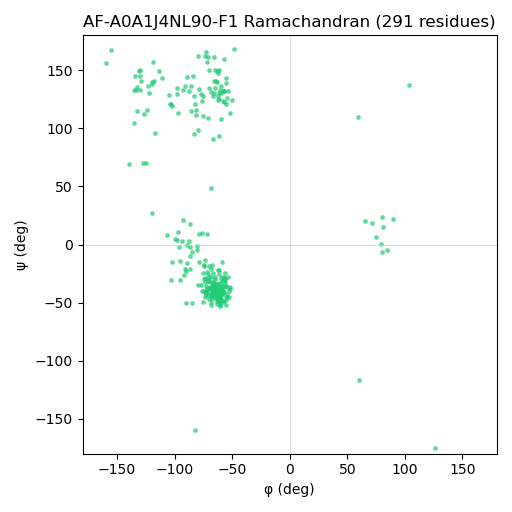 1.00 95.50 130 ARG A CA 1
ATOM 1024 C C . ARG A 1 130 ? -16.628 -20.908 -2.896 1.00 95.50 130 ARG A C 1
ATOM 1026 O O . ARG A 1 130 ? -16.419 -19.787 -3.384 1.00 95.50 130 ARG A O 1
ATOM 1033 N N . PHE A 1 131 ? -17.799 -21.371 -2.498 1.00 96.19 131 PHE A N 1
ATOM 1034 C CA . PHE A 1 131 ? -19.047 -20.646 -2.606 1.00 96.19 131 PHE A CA 1
ATOM 1035 C C . PHE A 1 131 ? -19.788 -20.677 -1.276 1.00 96.19 131 PHE A C 1
ATOM 1037 O O . PHE A 1 131 ? -19.672 -21.639 -0.518 1.00 96.19 131 PHE A O 1
ATOM 1044 N N . TRP A 1 132 ? -20.537 -19.611 -1.021 1.00 96.69 132 TRP A N 1
ATOM 1045 C CA . TRP A 1 132 ? -21.371 -19.455 0.166 1.00 96.69 132 TRP A CA 1
ATOM 1046 C C . TRP A 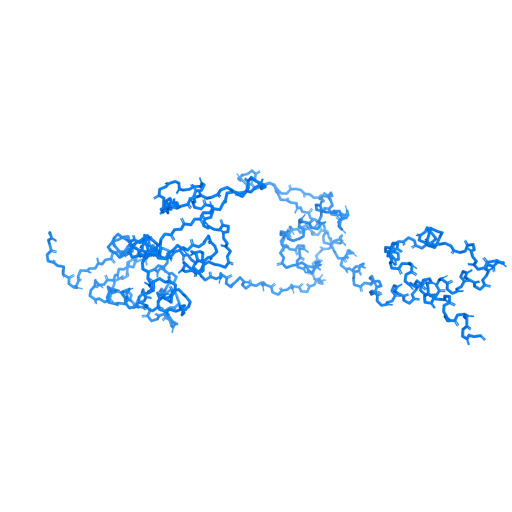1 132 ? -22.771 -19.041 -0.241 1.00 96.69 132 TRP A C 1
ATOM 1048 O O . TRP A 1 132 ? -22.919 -18.247 -1.167 1.00 96.69 132 TRP A O 1
ATOM 1058 N N . TYR A 1 133 ? -23.792 -19.493 0.469 1.00 95.88 133 TYR A N 1
ATOM 1059 C CA . TYR A 1 133 ? -25.124 -18.935 0.313 1.00 95.88 133 TYR A CA 1
ATOM 1060 C C . TYR A 1 133 ? -25.144 -17.478 0.776 1.00 95.88 133 TYR A C 1
ATOM 1062 O O . TYR A 1 133 ? -24.542 -17.110 1.791 1.00 95.88 133 TYR A O 1
ATOM 1070 N N . ALA A 1 134 ? -25.867 -16.630 0.046 1.00 92.88 134 ALA A N 1
ATOM 1071 C CA . ALA A 1 134 ? -26.068 -15.237 0.426 1.00 92.88 134 ALA A CA 1
ATOM 1072 C C . ALA A 1 134 ? -26.666 -15.127 1.840 1.00 92.88 134 ALA A C 1
ATOM 1074 O O . ALA A 1 134 ? -26.261 -14.250 2.604 1.00 92.88 134 ALA A O 1
ATOM 1075 N N . GLY A 1 135 ? -27.543 -16.066 2.223 1.00 90.25 135 GLY A N 1
ATOM 1076 C CA . GLY A 1 135 ? -28.063 -16.199 3.585 1.00 90.25 135 GLY A CA 1
ATOM 1077 C C . GLY A 1 135 ? -26.968 -16.407 4.637 1.00 90.25 135 GLY A C 1
ATOM 1078 O O . GLY A 1 135 ? -26.910 -15.640 5.595 1.00 90.25 135 GLY A O 1
ATOM 1079 N N . THR A 1 136 ? -26.049 -17.355 4.415 1.00 92.94 136 THR A N 1
ATOM 1080 C CA . THR A 1 136 ? -24.911 -17.643 5.311 1.00 92.94 136 THR A CA 1
ATOM 1081 C C . THR A 1 136 ? -24.065 -16.392 5.563 1.00 92.94 136 THR A C 1
ATOM 1083 O O . THR A 1 136 ? -23.713 -16.066 6.700 1.00 92.94 136 THR A O 1
ATOM 1086 N N . VAL A 1 137 ? -23.762 -15.640 4.501 1.00 91.19 137 VAL A N 1
ATOM 1087 C CA . VAL A 1 137 ? -22.954 -14.415 4.599 1.00 91.19 137 VAL A CA 1
ATOM 1088 C C . VAL A 1 137 ? -23.727 -13.279 5.274 1.00 91.19 137 VAL A C 1
ATOM 1090 O O . VAL A 1 137 ? -23.138 -12.520 6.051 1.00 91.19 137 VAL A O 1
ATOM 1093 N N . ALA A 1 138 ? -25.029 -13.148 5.011 1.00 88.19 138 ALA A N 1
ATOM 1094 C CA . ALA A 1 138 ? -25.885 -12.154 5.653 1.00 88.19 138 ALA A CA 1
ATOM 1095 C C . ALA A 1 138 ? -26.010 -12.399 7.168 1.00 88.19 138 ALA A C 1
ATOM 1097 O O . ALA A 1 138 ? -25.832 -11.461 7.948 1.00 88.19 138 ALA A O 1
ATOM 1098 N N . ASP A 1 139 ? -26.220 -13.650 7.586 1.00 87.06 139 ASP A N 1
ATOM 1099 C CA . ASP A 1 139 ? -26.354 -14.022 9.001 1.00 87.06 139 ASP A CA 1
ATOM 1100 C C . ASP A 1 139 ? -25.054 -13.773 9.764 1.00 87.06 139 ASP A C 1
ATOM 1102 O O . ASP A 1 139 ? -25.050 -13.106 10.804 1.00 87.06 139 ASP A O 1
ATOM 1106 N N . TRP A 1 140 ? -23.924 -14.194 9.189 1.00 88.19 140 TRP A N 1
ATOM 1107 C CA . TRP A 1 140 ? -22.613 -13.895 9.758 1.00 88.19 140 TRP A CA 1
ATOM 1108 C C . TRP A 1 140 ? -22.356 -12.386 9.857 1.00 88.19 140 TRP A C 1
ATOM 1110 O O . TRP A 1 140 ? -21.800 -11.907 10.844 1.00 88.19 140 TRP A O 1
ATOM 1120 N N . THR A 1 141 ? -22.783 -11.609 8.857 1.00 84.06 141 THR A N 1
ATOM 1121 C CA . THR A 1 141 ? -22.617 -10.148 8.855 1.00 84.06 141 THR A CA 1
ATOM 1122 C C . THR A 1 141 ? -23.416 -9.484 9.980 1.00 84.06 141 THR A C 1
ATOM 1124 O O . THR A 1 141 ? -22.907 -8.545 10.595 1.00 84.06 141 THR A O 1
ATOM 1127 N N . GLY A 1 142 ? -24.621 -9.981 10.287 1.00 75.75 142 GLY A N 1
ATOM 1128 C CA . GLY A 1 142 ? -25.442 -9.515 11.411 1.00 75.75 142 GLY A CA 1
ATOM 1129 C C . GLY A 1 142 ? -24.851 -9.845 12.785 1.00 75.75 142 GLY A C 1
ATOM 1130 O O . GLY A 1 142 ? -24.992 -9.057 13.717 1.00 75.75 142 GLY A O 1
ATOM 1131 N N . GLN A 1 143 ? -24.141 -10.969 12.899 1.00 73.81 143 GLN A N 1
ATOM 1132 C CA . GLN A 1 143 ? -23.545 -11.455 14.153 1.00 73.81 143 GLN A CA 1
ATOM 1133 C C . GLN A 1 143 ? -22.069 -11.060 14.328 1.00 73.81 143 GLN A C 1
ATOM 1135 O O . GLN A 1 143 ? -21.445 -11.370 15.344 1.00 73.81 143 GLN A O 1
ATOM 1140 N N . ARG A 1 144 ? -21.477 -10.384 13.337 1.00 72.62 144 ARG A N 1
ATOM 1141 C CA . ARG A 1 144 ? -20.035 -10.137 13.285 1.00 72.62 144 ARG A CA 1
ATOM 1142 C C . ARG A 1 144 ? -19.547 -9.334 14.511 1.00 72.62 144 ARG A C 1
ATOM 1144 O O . ARG A 1 144 ? -20.054 -8.230 14.723 1.00 72.62 144 ARG A O 1
ATOM 1151 N N . PRO A 1 145 ? -18.470 -9.769 15.213 1.00 59.19 145 PRO A N 1
ATOM 1152 C CA . PRO A 1 145 ? -17.835 -9.068 16.350 1.00 59.19 145 PRO A CA 1
ATOM 1153 C C . PRO A 1 145 ? -17.106 -7.749 16.006 1.00 59.19 145 PRO A C 1
ATOM 1155 O O . PRO A 1 145 ? -15.958 -7.514 16.385 1.00 59.19 145 PRO A O 1
ATOM 1158 N N . GLY A 1 146 ? -17.760 -6.870 15.253 1.00 57.31 146 GLY A N 1
ATOM 1159 C CA . GLY A 1 146 ? -17.240 -5.588 14.809 1.00 57.31 146 GLY A CA 1
ATOM 1160 C C . GLY A 1 146 ? -16.799 -5.600 13.338 1.00 57.31 146 GLY A C 1
ATOM 1161 O O . GLY A 1 146 ? -16.132 -6.530 12.869 1.00 57.31 146 GLY A O 1
ATOM 1162 N N . PRO A 1 147 ? -17.131 -4.543 12.575 1.00 51.38 147 PRO A N 1
ATOM 1163 C CA . PRO A 1 147 ? -16.608 -4.365 11.235 1.00 51.38 147 PRO A CA 1
ATOM 1164 C C . PRO A 1 147 ? -15.129 -4.016 11.388 1.00 51.38 147 PRO A C 1
ATOM 1166 O O . PRO A 1 147 ? -14.794 -2.925 11.854 1.00 51.38 147 PRO A O 1
ATOM 1169 N N . GLY A 1 148 ? -14.233 -4.939 11.032 1.00 55.50 148 GLY A N 1
ATOM 1170 C CA . GLY A 1 148 ? -12.795 -4.665 10.979 1.00 55.50 148 GLY A CA 1
ATOM 1171 C C . GLY A 1 148 ? -12.486 -3.372 10.211 1.00 55.50 148 GLY A C 1
ATOM 1172 O O . GLY A 1 148 ? -13.351 -2.783 9.562 1.00 55.50 148 GLY A O 1
ATOM 1173 N N . ASN A 1 149 ? -11.249 -2.883 10.284 1.00 44.44 149 ASN A N 1
ATOM 1174 C CA . ASN A 1 149 ? -10.910 -1.573 9.730 1.00 44.44 149 ASN A CA 1
ATOM 1175 C C . ASN A 1 149 ? -11.037 -1.560 8.188 1.00 44.44 149 ASN A C 1
ATOM 1177 O O . ASN A 1 149 ? -10.108 -1.907 7.469 1.00 44.44 149 ASN A O 1
ATOM 1181 N N . THR A 1 150 ? -12.218 -1.200 7.675 1.00 45.44 150 THR A N 1
ATOM 1182 C CA . THR A 1 150 ? -12.537 -1.154 6.236 1.00 45.44 150 THR A CA 1
ATOM 1183 C C . THR A 1 150 ? -12.039 0.114 5.553 1.00 45.44 150 THR A C 1
ATOM 1185 O O . THR A 1 150 ? -12.291 0.300 4.367 1.00 45.44 150 THR A O 1
ATOM 1188 N N . GLN A 1 151 ? -11.416 1.026 6.298 1.00 41.25 151 GLN A N 1
ATOM 1189 C CA . GLN A 1 151 ? -10.872 2.254 5.741 1.00 41.25 151 GLN A CA 1
ATOM 1190 C C . GLN A 1 151 ? -9.374 2.058 5.502 1.00 41.25 151 GLN A C 1
ATOM 1192 O O . GLN A 1 151 ? -8.676 1.612 6.420 1.00 41.25 151 GLN A O 1
ATOM 1197 N N . PRO A 1 152 ? -8.855 2.371 4.302 1.00 40.56 152 PRO A N 1
ATOM 1198 C CA . PRO A 1 152 ? -7.419 2.505 4.139 1.00 40.56 152 PRO A CA 1
ATOM 1199 C C . PRO A 1 152 ? -6.957 3.585 5.119 1.00 40.56 152 PRO A C 1
ATOM 1201 O O . PRO A 1 152 ? -7.471 4.701 5.104 1.00 40.56 152 PRO A O 1
ATOM 1204 N N . LYS A 1 153 ? -6.011 3.255 6.006 1.00 41.62 153 LYS A N 1
ATOM 1205 C CA . LYS A 1 153 ? -5.309 4.286 6.773 1.00 41.62 153 LYS A CA 1
ATOM 1206 C C . LYS A 1 153 ? -4.630 5.185 5.747 1.00 41.62 153 LYS A C 1
ATOM 1208 O O . LYS A 1 153 ? -3.668 4.748 5.115 1.00 41.62 153 LYS A O 1
ATOM 1213 N N . THR A 1 154 ? -5.139 6.399 5.564 1.00 37.16 154 THR A N 1
ATOM 1214 C CA . THR A 1 154 ? -4.452 7.447 4.813 1.00 37.16 154 THR A CA 1
ATOM 1215 C C . THR A 1 154 ? -3.157 7.722 5.559 1.00 37.16 154 THR A C 1
ATOM 1217 O O . THR A 1 154 ? -3.128 8.426 6.564 1.00 37.16 154 THR A O 1
ATOM 1220 N N . ARG A 1 155 ? -2.087 7.039 5.151 1.00 40.16 155 ARG A N 1
ATOM 1221 C CA . ARG A 1 155 ? -0.767 7.244 5.720 1.00 40.16 155 ARG A CA 1
ATOM 1222 C C . ARG A 1 155 ? -0.228 8.498 5.059 1.00 40.16 155 ARG A C 1
ATOM 1224 O O . ARG A 1 155 ? 0.244 8.433 3.926 1.00 40.16 155 ARG A O 1
ATOM 1231 N N . THR A 1 156 ? -0.348 9.626 5.750 1.00 35.62 156 THR A N 1
ATOM 1232 C CA . THR A 1 156 ? 0.354 10.855 5.384 1.00 35.62 156 THR A CA 1
ATOM 1233 C C . THR A 1 156 ? 1.825 10.496 5.231 1.00 35.62 156 THR A C 1
ATOM 1235 O O . THR A 1 156 ? 2.469 10.037 6.175 1.00 35.62 156 THR A O 1
ATOM 1238 N N . THR A 1 157 ? 2.314 10.576 4.000 1.00 41.50 157 THR A N 1
ATOM 1239 C CA . THR A 1 157 ? 3.726 10.359 3.701 1.00 41.50 157 THR A CA 1
ATOM 1240 C C . THR A 1 157 ? 4.398 11.690 4.018 1.00 41.50 157 THR A C 1
ATOM 1242 O O . THR A 1 157 ? 3.955 12.694 3.460 1.00 41.50 157 THR A O 1
ATOM 1245 N N . PRO A 1 158 ? 5.372 11.755 4.942 1.00 41.53 158 PRO A N 1
ATOM 1246 C CA . PRO A 1 158 ? 6.121 12.986 5.147 1.00 41.53 158 PRO A CA 1
ATOM 1247 C C . PRO A 1 158 ? 6.756 13.388 3.817 1.00 41.53 158 PRO A C 1
ATOM 1249 O O . PRO A 1 158 ? 7.323 12.535 3.128 1.00 41.53 158 PRO A O 1
ATOM 1252 N N . ALA A 1 159 ? 6.612 14.659 3.444 1.00 44.47 159 ALA A N 1
ATOM 1253 C CA . ALA A 1 159 ? 7.324 15.223 2.310 1.00 44.47 159 ALA A CA 1
ATOM 1254 C C . ALA A 1 159 ? 8.831 15.005 2.510 1.00 44.47 159 ALA A C 1
ATOM 1256 O O . ALA A 1 159 ? 9.329 15.112 3.634 1.00 44.47 159 ALA A O 1
ATOM 1257 N N . ALA A 1 160 ? 9.534 14.646 1.435 1.00 49.44 160 ALA A N 1
ATOM 1258 C CA . ALA A 1 160 ? 10.976 14.457 1.471 1.00 49.44 160 ALA A CA 1
ATOM 1259 C C . ALA A 1 160 ? 11.641 15.748 1.970 1.00 49.44 160 ALA A C 1
ATOM 1261 O O . ALA A 1 160 ? 11.424 16.816 1.399 1.00 49.44 160 ALA A O 1
ATOM 1262 N N . ALA A 1 161 ? 12.409 15.653 3.058 1.00 50.38 161 ALA A N 1
ATOM 1263 C CA . ALA A 1 161 ? 13.218 16.771 3.519 1.00 50.38 161 ALA A CA 1
ATOM 1264 C C . ALA A 1 161 ? 14.284 17.093 2.452 1.00 50.38 161 ALA A C 1
ATOM 1266 O O . ALA A 1 161 ? 14.826 16.160 1.848 1.00 50.38 161 ALA A O 1
ATOM 1267 N N . PRO A 1 162 ? 14.587 18.378 2.199 1.00 54.75 162 PRO A N 1
ATOM 1268 C CA . PRO A 1 162 ? 15.658 18.757 1.286 1.00 54.75 162 PRO A CA 1
ATOM 1269 C C . PRO A 1 162 ? 16.997 18.187 1.773 1.00 54.75 162 PRO A C 1
ATOM 1271 O O . PRO A 1 162 ? 17.319 18.221 2.959 1.00 54.75 162 PRO A O 1
ATOM 1274 N N . ALA A 1 163 ? 17.775 17.642 0.841 1.00 57.78 163 ALA A N 1
ATOM 1275 C CA . ALA A 1 163 ? 18.957 16.824 1.109 1.00 57.78 163 ALA A CA 1
ATOM 1276 C C . ALA A 1 163 ? 20.225 17.592 1.546 1.00 57.78 163 ALA A C 1
ATOM 1278 O O . ALA A 1 163 ? 21.300 17.002 1.592 1.00 57.78 163 ALA A O 1
ATOM 1279 N N . GLY A 1 164 ? 20.132 18.889 1.846 1.00 57.28 164 GLY A N 1
ATOM 1280 C CA . GLY A 1 164 ? 21.290 19.786 1.756 1.00 57.28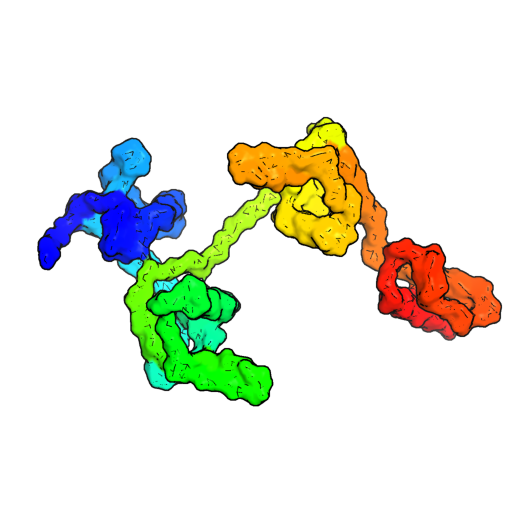 164 GLY A CA 1
ATOM 1281 C C . GLY A 1 164 ? 22.149 19.995 3.005 1.00 57.28 164 GLY A C 1
ATOM 1282 O O . GLY A 1 164 ? 23.320 20.303 2.843 1.00 57.28 164 GLY A O 1
ATOM 1283 N N . ASP A 1 165 ? 21.621 19.843 4.222 1.00 62.94 165 ASP A N 1
ATOM 1284 C CA . ASP A 1 165 ? 22.159 20.632 5.355 1.00 62.94 165 ASP A CA 1
ATOM 1285 C C . ASP A 1 165 ? 22.747 19.814 6.525 1.00 62.94 165 ASP A C 1
ATOM 1287 O O . ASP A 1 165 ? 22.716 20.242 7.675 1.00 62.94 165 ASP A O 1
ATOM 1291 N N . GLY A 1 166 ? 23.237 18.598 6.263 1.00 74.62 166 GLY A N 1
ATOM 1292 C CA . GLY A 1 166 ? 23.789 17.716 7.304 1.00 74.62 166 GLY A CA 1
ATOM 1293 C C . GLY A 1 166 ? 25.261 17.367 7.096 1.00 74.62 166 GLY A C 1
ATOM 1294 O O . GLY A 1 166 ? 25.754 17.391 5.969 1.00 74.62 166 GLY A O 1
ATOM 1295 N N . ASP A 1 167 ? 25.933 16.992 8.186 1.00 86.12 167 ASP A N 1
ATOM 1296 C CA . ASP A 1 167 ? 27.324 16.527 8.189 1.00 86.12 167 ASP A CA 1
ATOM 1297 C C . ASP A 1 167 ? 27.510 15.349 7.203 1.00 86.12 167 ASP A C 1
ATOM 1299 O O . ASP A 1 167 ? 26.763 14.366 7.274 1.00 86.12 167 ASP A O 1
ATOM 1303 N N . PRO A 1 168 ? 28.470 15.413 6.256 1.00 87.12 168 PRO A N 1
ATOM 1304 C CA . PRO A 1 168 ? 28.705 14.348 5.281 1.00 87.12 168 PRO A CA 1
ATOM 1305 C C . PRO A 1 168 ? 29.029 12.981 5.904 1.00 87.12 168 PRO A C 1
ATOM 1307 O O . PRO A 1 168 ? 28.732 11.955 5.278 1.00 87.12 168 PRO A O 1
ATOM 1310 N N . ASP A 1 169 ? 29.616 12.946 7.100 1.00 89.50 169 ASP A N 1
ATOM 1311 C CA . ASP A 1 169 ? 29.943 11.705 7.807 1.00 89.50 169 ASP A CA 1
ATOM 1312 C C . ASP A 1 169 ? 28.846 11.264 8.795 1.00 89.50 169 ASP A C 1
ATOM 1314 O O . ASP A 1 169 ? 28.979 10.215 9.431 1.00 89.50 169 ASP A O 1
ATOM 1318 N N . GLU A 1 170 ? 27.719 11.984 8.858 1.00 91.88 170 GLU A N 1
ATOM 1319 C CA . GLU A 1 170 ? 26.532 11.570 9.608 1.00 91.88 170 GLU A CA 1
ATOM 1320 C C . GLU A 1 170 ? 26.025 10.205 9.119 1.00 91.88 170 GLU A C 1
ATOM 1322 O O . GLU A 1 170 ? 25.836 9.969 7.919 1.00 91.88 170 GLU A O 1
ATOM 1327 N N . LEU A 1 171 ? 25.761 9.308 10.068 1.00 93.31 171 LEU A N 1
ATOM 1328 C CA . LEU A 1 171 ? 25.156 8.009 9.810 1.00 93.31 171 LEU A CA 1
ATOM 1329 C C . LEU A 1 171 ? 23.629 8.127 9.791 1.00 93.31 171 LEU A C 1
ATOM 1331 O O . LEU A 1 171 ? 22.995 8.403 10.807 1.00 93.31 171 LEU A O 1
ATOM 1335 N N . LEU A 1 172 ? 23.039 7.875 8.627 1.00 92.38 172 LEU A N 1
ATOM 1336 C CA . LEU A 1 172 ? 21.602 7.929 8.394 1.00 92.38 172 LEU A CA 1
ATOM 1337 C C . LEU A 1 172 ? 20.984 6.539 8.471 1.00 92.38 172 LEU A C 1
ATOM 1339 O O . LEU A 1 172 ? 21.467 5.592 7.844 1.00 92.38 172 LEU A O 1
ATOM 1343 N N . ASP A 1 173 ? 19.857 6.427 9.170 1.00 92.19 173 ASP A N 1
ATOM 1344 C CA . ASP A 1 173 ? 19.064 5.204 9.147 1.00 92.19 173 ASP A CA 1
ATOM 1345 C C . ASP A 1 173 ? 18.322 5.030 7.805 1.00 92.19 173 ASP A C 1
ATOM 1347 O O . ASP A 1 173 ? 18.166 5.950 6.994 1.00 92.19 173 ASP A O 1
ATOM 1351 N N . THR A 1 174 ? 17.800 3.827 7.551 1.00 90.94 174 THR A N 1
ATOM 1352 C CA . THR A 1 174 ? 17.064 3.533 6.306 1.00 90.94 174 THR A CA 1
ATOM 1353 C C . THR A 1 174 ? 15.796 4.389 6.138 1.00 90.94 174 THR A C 1
ATOM 1355 O O . THR A 1 174 ? 15.291 4.544 5.024 1.00 90.94 174 THR A O 1
ATOM 1358 N N . LYS A 1 175 ? 15.236 4.937 7.224 1.00 90.69 175 LYS A N 1
ATOM 1359 C CA . LYS A 1 175 ? 14.046 5.800 7.177 1.00 90.69 175 LYS A CA 1
ATOM 1360 C C . LYS A 1 175 ? 14.403 7.220 6.756 1.00 90.69 175 LYS A C 1
ATOM 1362 O O . LYS A 1 175 ? 13.597 7.823 6.054 1.00 90.69 175 LYS A O 1
ATOM 1367 N N . GLN A 1 176 ? 15.574 7.709 7.149 1.00 91.31 176 GLN A N 1
ATOM 1368 C CA . GLN A 1 176 ? 16.148 8.989 6.752 1.00 91.31 176 GLN A CA 1
ATOM 1369 C C . GLN A 1 176 ? 16.716 8.922 5.329 1.00 91.31 176 GLN A C 1
ATOM 1371 O O . GLN A 1 176 ? 16.484 9.832 4.541 1.00 91.31 176 GLN A O 1
ATOM 1376 N N . ALA A 1 177 ? 17.377 7.822 4.956 1.00 92.06 177 ALA A N 1
ATOM 1377 C CA . ALA A 1 177 ? 17.961 7.644 3.625 1.00 92.06 177 ALA A CA 1
ATOM 1378 C C . ALA A 1 177 ? 16.910 7.486 2.506 1.00 92.06 177 ALA A C 1
ATOM 1380 O O . ALA A 1 177 ? 17.091 7.987 1.397 1.00 92.06 177 ALA A O 1
ATOM 1381 N N . ALA A 1 178 ? 15.790 6.807 2.780 1.00 92.25 178 ALA A N 1
ATOM 1382 C CA . ALA A 1 178 ? 14.746 6.550 1.783 1.00 92.25 178 ALA A CA 1
ATOM 1383 C C . ALA A 1 178 ? 14.185 7.807 1.086 1.00 92.25 178 ALA A C 1
ATOM 1385 O O . ALA A 1 178 ? 14.173 7.816 -0.148 1.00 92.25 178 ALA A O 1
ATOM 1386 N N . PRO A 1 179 ? 13.737 8.857 1.803 1.00 89.75 179 PRO A N 1
ATOM 1387 C CA . PRO A 1 179 ? 13.229 10.067 1.163 1.00 89.75 179 PRO A CA 1
ATOM 1388 C C . PRO A 1 179 ? 14.307 10.829 0.383 1.00 89.75 179 PRO A C 1
ATOM 1390 O O . PRO A 1 179 ? 13.988 11.369 -0.672 1.00 89.75 179 PRO A O 1
ATOM 1393 N N . LEU A 1 180 ? 15.569 10.824 0.836 1.00 89.56 180 LEU A N 1
ATOM 1394 C CA . LEU A 1 180 ? 16.682 11.473 0.123 1.00 89.56 180 LEU A CA 1
ATOM 1395 C C . LEU A 1 180 ? 16.922 10.844 -1.258 1.00 89.56 180 LEU A C 1
ATOM 1397 O O . LEU A 1 180 ? 17.203 11.537 -2.229 1.00 89.56 180 LEU A O 1
ATOM 1401 N N . LEU A 1 181 ? 16.722 9.530 -1.372 1.00 89.12 181 LEU A N 1
ATOM 1402 C CA . LEU A 1 181 ? 16.827 8.789 -2.634 1.00 89.12 181 LEU A CA 1
ATOM 1403 C C . LEU A 1 181 ? 15.520 8.763 -3.451 1.00 89.12 181 LEU A C 1
ATOM 1405 O O . LEU A 1 181 ? 15.460 8.108 -4.495 1.00 89.12 181 LEU A O 1
ATOM 1409 N N . GLY A 1 182 ? 14.467 9.448 -2.990 1.00 87.50 182 GLY A N 1
ATOM 1410 C CA . GLY A 1 182 ? 13.175 9.535 -3.676 1.00 87.50 182 GLY A CA 1
ATOM 1411 C C . GLY A 1 182 ? 12.243 8.331 -3.483 1.00 87.50 182 GLY A C 1
ATOM 1412 O O . GLY A 1 182 ? 11.267 8.193 -4.220 1.00 87.50 182 GLY A O 1
ATOM 1413 N N . TYR A 1 183 ? 12.498 7.455 -2.506 1.00 88.56 183 TYR A N 1
ATOM 1414 C CA . TYR A 1 183 ? 11.597 6.343 -2.183 1.00 88.56 183 TYR A CA 1
ATOM 1415 C C . TYR A 1 183 ? 10.475 6.779 -1.238 1.00 88.56 183 TYR A C 1
ATOM 1417 O O . TYR A 1 183 ? 10.681 7.551 -0.302 1.00 88.56 183 TYR A O 1
ATOM 1425 N N . ARG A 1 184 ? 9.274 6.209 -1.408 1.00 84.06 184 ARG A N 1
ATOM 1426 C CA . ARG A 1 184 ? 8.098 6.556 -0.582 1.00 84.06 184 ARG A CA 1
ATOM 1427 C C . ARG A 1 184 ? 8.171 5.968 0.823 1.00 84.06 184 ARG A C 1
ATOM 1429 O O . ARG A 1 184 ? 7.403 6.340 1.714 1.00 84.06 184 ARG A O 1
ATOM 1436 N N . SER A 1 185 ? 9.029 4.970 1.022 1.00 89.38 185 SER A N 1
ATOM 1437 C CA . SER A 1 185 ? 9.233 4.335 2.319 1.00 89.38 185 SER A CA 1
ATOM 1438 C C . SER A 1 185 ? 10.565 3.595 2.401 1.00 89.38 185 SER A C 1
ATOM 1440 O O . SER A 1 185 ? 11.072 3.099 1.399 1.00 89.38 185 SER A O 1
ATOM 1442 N N . HIS A 1 186 ? 11.064 3.407 3.623 1.00 91.25 186 HIS A N 1
ATOM 1443 C CA . HIS A 1 186 ? 12.224 2.553 3.899 1.00 91.25 186 HIS A CA 1
ATOM 1444 C C . HIS A 1 186 ? 12.053 1.105 3.410 1.00 91.25 186 HIS A C 1
ATOM 1446 O O . HIS A 1 186 ? 13.029 0.478 3.024 1.00 91.25 186 HIS A O 1
ATOM 1452 N N . LEU A 1 187 ? 10.824 0.568 3.378 1.00 90.44 187 LEU A N 1
ATOM 1453 C CA . LEU A 1 187 ? 10.561 -0.775 2.842 1.00 90.44 187 LEU A CA 1
ATOM 1454 C C . LEU A 1 187 ? 10.793 -0.846 1.331 1.00 90.44 187 LEU A C 1
ATOM 1456 O O . LEU A 1 187 ? 11.197 -1.882 0.811 1.00 90.44 187 LEU A O 1
ATOM 1460 N N . GLU A 1 188 ? 10.502 0.242 0.623 1.00 87.19 188 GLU A N 1
ATOM 1461 C CA . GLU A 1 188 ? 10.736 0.346 -0.813 1.00 87.19 188 GLU A CA 1
ATOM 1462 C C . GLU A 1 188 ? 12.233 0.444 -1.108 1.00 87.19 188 GLU A C 1
ATOM 1464 O O . GLU A 1 188 ? 12.725 -0.305 -1.948 1.00 87.19 188 GLU A O 1
ATOM 1469 N N . LEU A 1 189 ? 12.961 1.255 -0.332 1.00 92.12 189 LEU A N 1
ATOM 1470 C CA . LEU A 1 189 ? 14.424 1.297 -0.369 1.00 92.12 189 LEU A CA 1
ATOM 1471 C C . LEU A 1 189 ? 15.028 -0.090 -0.089 1.00 92.12 189 LEU A C 1
ATOM 1473 O O . LEU A 1 189 ? 15.829 -0.581 -0.875 1.00 92.12 189 LEU A O 1
ATOM 1477 N N . HIS A 1 190 ? 14.584 -0.775 0.968 1.00 90.00 190 HIS A N 1
ATOM 1478 C CA . HIS A 1 190 ? 15.069 -2.115 1.308 1.00 90.00 190 HIS A CA 1
ATOM 1479 C C . HIS A 1 190 ? 14.830 -3.128 0.179 1.00 90.00 190 HIS A C 1
ATOM 1481 O O . HIS A 1 190 ? 15.686 -3.953 -0.125 1.00 90.00 190 HIS A O 1
ATOM 1487 N N . ARG A 1 191 ? 13.672 -3.057 -0.492 1.00 88.81 191 ARG A N 1
ATOM 1488 C CA . ARG A 1 191 ? 13.394 -3.889 -1.672 1.00 88.81 191 ARG A CA 1
ATOM 1489 C C . ARG A 1 191 ? 14.278 -3.532 -2.861 1.00 88.81 191 ARG A C 1
ATOM 1491 O O . ARG A 1 191 ? 14.629 -4.434 -3.611 1.00 88.81 191 ARG A O 1
ATOM 1498 N N . ALA A 1 192 ? 14.603 -2.257 -3.061 1.00 85.88 192 ALA A N 1
ATOM 1499 C CA . ALA A 1 192 ? 15.499 -1.831 -4.131 1.00 85.88 192 ALA A CA 1
ATOM 1500 C C . ALA A 1 192 ? 16.923 -2.365 -3.909 1.00 85.88 192 ALA A C 1
ATOM 1502 O O . ALA A 1 192 ? 17.504 -2.926 -4.835 1.00 85.88 192 ALA A O 1
ATOM 1503 N N . ILE A 1 193 ? 17.425 -2.286 -2.673 1.00 89.44 193 ILE A N 1
ATOM 1504 C CA . ILE A 1 193 ? 18.713 -2.872 -2.269 1.00 89.44 193 ILE A CA 1
ATOM 1505 C C . ILE A 1 193 ? 18.693 -4.390 -2.483 1.00 89.44 193 ILE A C 1
ATOM 1507 O O . ILE A 1 193 ? 19.537 -4.923 -3.191 1.00 89.44 193 ILE A O 1
ATOM 1511 N N . ALA A 1 194 ? 17.666 -5.085 -1.980 1.00 82.50 194 ALA A N 1
ATOM 1512 C CA . ALA A 1 194 ? 17.541 -6.540 -2.125 1.00 82.50 194 ALA A CA 1
ATOM 1513 C C . ALA A 1 194 ? 17.414 -7.020 -3.585 1.00 82.50 194 ALA A C 1
ATOM 1515 O O . ALA A 1 194 ? 17.683 -8.181 -3.878 1.00 82.50 194 ALA A O 1
ATOM 1516 N N . ARG A 1 195 ? 16.984 -6.148 -4.505 1.00 80.19 195 ARG A N 1
ATOM 1517 C CA . ARG A 1 195 ? 16.924 -6.424 -5.951 1.00 80.19 195 ARG A CA 1
ATOM 1518 C C . ARG A 1 195 ? 18.216 -6.070 -6.690 1.00 80.19 195 ARG A C 1
ATOM 1520 O O . ARG A 1 195 ? 18.253 -6.226 -7.904 1.00 80.19 195 ARG A O 1
ATOM 1527 N N . GLY A 1 196 ? 19.229 -5.558 -5.992 1.00 80.81 196 GLY A N 1
ATOM 1528 C CA . GLY A 1 196 ? 20.482 -5.108 -6.596 1.00 80.81 196 GLY A CA 1
ATOM 1529 C C . GLY A 1 196 ? 20.352 -3.819 -7.411 1.00 80.81 196 GLY A C 1
ATOM 1530 O O . GLY A 1 196 ? 21.208 -3.545 -8.239 1.00 80.81 196 GLY A O 1
ATOM 1531 N N . ILE A 1 197 ? 19.292 -3.025 -7.207 1.00 83.50 197 ILE A N 1
ATOM 1532 C CA . ILE A 1 197 ? 19.119 -1.725 -7.889 1.00 83.50 197 ILE A CA 1
ATOM 1533 C C . ILE A 1 197 ? 20.077 -0.677 -7.310 1.00 83.50 197 ILE A C 1
ATOM 1535 O O . ILE A 1 197 ? 20.455 0.267 -7.994 1.00 83.50 197 ILE A O 1
ATOM 1539 N N . LEU A 1 198 ? 20.429 -0.831 -6.034 1.00 87.44 198 LEU A N 1
ATOM 1540 C CA . LEU A 1 198 ? 21.371 0.020 -5.312 1.00 87.44 198 LEU A CA 1
ATOM 1541 C C . LEU A 1 198 ? 22.471 -0.864 -4.720 1.00 87.44 198 LEU A C 1
ATOM 1543 O O . LEU A 1 198 ? 22.473 -1.095 -3.505 1.00 87.44 198 LEU A O 1
ATOM 1547 N N . PRO A 1 199 ? 23.346 -1.435 -5.568 1.00 84.56 199 PRO A N 1
ATOM 1548 C CA . PRO A 1 199 ? 24.397 -2.333 -5.108 1.00 84.56 199 PRO A CA 1
ATOM 1549 C C . PRO A 1 199 ? 25.334 -1.645 -4.107 1.00 84.56 199 PRO A C 1
ATOM 1551 O O . PRO A 1 199 ? 25.825 -2.298 -3.189 1.00 84.56 199 PRO A O 1
ATOM 1554 N N . GLU A 1 200 ? 25.496 -0.324 -4.198 1.00 86.81 200 GLU A N 1
ATOM 1555 C CA . GLU A 1 200 ? 26.347 0.485 -3.323 1.00 86.81 200 GLU A CA 1
ATOM 1556 C C . GLU A 1 200 ? 25.840 0.559 -1.876 1.00 86.81 200 GLU A C 1
ATOM 1558 O O . GLU A 1 200 ? 26.604 0.929 -0.990 1.00 86.81 200 GLU A O 1
ATOM 1563 N N . LEU A 1 201 ? 24.567 0.220 -1.632 1.00 90.88 201 LEU A N 1
ATOM 1564 C CA . LEU A 1 201 ? 23.946 0.185 -0.299 1.00 90.88 201 LEU A CA 1
ATOM 1565 C C . LEU A 1 201 ? 23.714 -1.240 0.220 1.00 90.88 201 LEU A C 1
ATOM 1567 O O . LEU A 1 201 ? 23.046 -1.423 1.244 1.00 90.88 201 LEU A O 1
ATOM 1571 N N . THR A 1 202 ? 24.240 -2.247 -0.483 1.00 89.69 202 THR A N 1
ATOM 1572 C CA . THR A 1 202 ? 24.200 -3.648 -0.034 1.00 89.69 202 THR A CA 1
ATOM 1573 C C . THR A 1 202 ? 24.974 -3.810 1.269 1.00 89.69 202 THR A C 1
ATOM 1575 O O . THR A 1 202 ? 24.498 -4.463 2.195 1.00 89.69 202 THR A O 1
ATOM 1578 N N . GLU A 1 203 ? 26.132 -3.160 1.357 1.00 90.31 203 GLU A N 1
ATOM 1579 C CA . GLU A 1 203 ? 26.963 -3.128 2.554 1.00 90.31 203 GLU A CA 1
ATOM 1580 C C . GLU A 1 203 ? 26.684 -1.840 3.340 1.00 90.31 203 GLU A C 1
ATOM 1582 O O . GLU A 1 203 ? 26.957 -0.744 2.833 1.00 90.31 203 GLU A O 1
ATOM 1587 N N . PRO A 1 204 ? 26.102 -1.938 4.549 1.00 92.88 204 PRO A N 1
ATOM 1588 C CA . PRO A 1 204 ? 25.899 -0.776 5.400 1.00 92.88 204 PRO A CA 1
ATOM 1589 C C . PRO A 1 204 ? 27.234 -0.257 5.940 1.00 92.88 204 PRO A C 1
ATOM 1591 O O . PRO A 1 204 ? 28.168 -1.026 6.155 1.00 92.88 204 PRO A O 1
ATOM 1594 N N . ASP A 1 205 ? 27.308 1.051 6.183 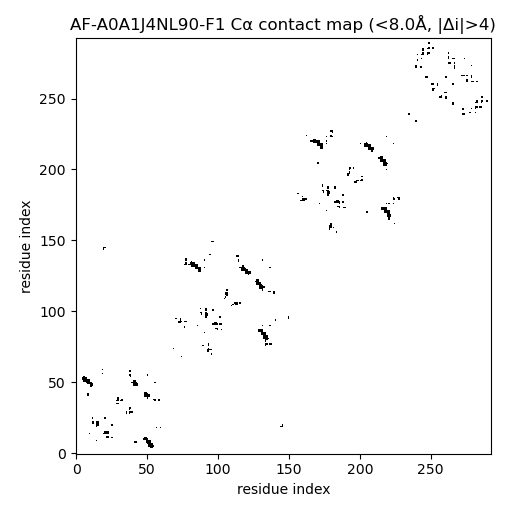1.00 92.00 205 ASP A N 1
ATOM 1595 C CA . ASP A 1 205 ? 28.494 1.677 6.774 1.00 92.00 205 ASP A CA 1
ATOM 1596 C C . ASP A 1 205 ? 28.602 1.361 8.277 1.00 92.00 205 ASP A C 1
ATOM 1598 O O . ASP A 1 205 ? 29.705 1.291 8.812 1.00 92.00 205 ASP A O 1
ATOM 1602 N N . ASP A 1 206 ? 27.462 1.153 8.947 1.00 92.81 206 ASP A N 1
ATOM 1603 C CA . ASP A 1 206 ? 27.388 0.673 10.330 1.00 92.81 206 ASP A CA 1
ATOM 1604 C C . ASP A 1 206 ? 26.039 -0.028 10.606 1.00 92.81 206 ASP A C 1
ATOM 1606 O O . ASP A 1 206 ? 25.088 0.059 9.822 1.00 92.81 206 ASP A O 1
ATOM 1610 N N . ILE A 1 207 ? 25.931 -0.738 11.730 1.00 90.12 207 ILE A N 1
ATOM 1611 C CA . ILE A 1 207 ? 24.731 -1.463 12.149 1.00 90.12 207 ILE A CA 1
ATOM 1612 C C . ILE A 1 207 ? 24.347 -1.042 13.570 1.00 90.12 207 ILE A C 1
ATOM 1614 O O . ILE A 1 207 ? 24.985 -1.417 14.553 1.00 90.12 207 ILE A O 1
ATOM 1618 N N . THR A 1 208 ? 23.216 -0.350 13.714 1.00 87.31 208 THR A N 1
ATOM 1619 C CA . THR A 1 208 ? 22.637 -0.073 15.035 1.00 87.31 208 THR A CA 1
ATOM 1620 C C . THR A 1 208 ? 21.931 -1.309 15.570 1.00 87.31 208 THR A C 1
ATOM 1622 O O . THR A 1 208 ? 21.056 -1.862 14.906 1.00 87.31 208 THR A O 1
ATOM 1625 N N . ARG A 1 209 ? 22.219 -1.715 16.809 1.00 83.50 209 ARG A N 1
ATOM 1626 C CA . ARG A 1 209 ? 21.433 -2.737 17.516 1.00 83.50 209 ARG A CA 1
ATOM 1627 C C . ARG A 1 209 ? 20.505 -2.077 18.524 1.00 83.50 209 ARG A C 1
ATOM 1629 O O . ARG A 1 209 ? 20.947 -1.412 19.454 1.00 83.50 209 ARG A O 1
ATOM 1636 N N . SER A 1 210 ? 19.202 -2.273 18.351 1.00 77.25 210 SER A N 1
ATOM 1637 C CA . SER A 1 210 ? 18.224 -1.861 19.357 1.00 77.25 210 SER A CA 1
ATOM 1638 C C . SER A 1 210 ? 18.288 -2.762 20.595 1.00 77.25 210 SER A C 1
ATOM 1640 O O . SER A 1 210 ? 18.650 -3.936 20.508 1.00 77.25 210 SER A O 1
ATOM 1642 N N . SER A 1 211 ? 17.826 -2.250 21.738 1.00 58.69 211 SER A N 1
ATOM 1643 C CA . SER A 1 211 ? 17.701 -3.009 22.995 1.00 58.69 211 SER A CA 1
ATOM 1644 C C . SER A 1 211 ? 16.795 -4.246 22.897 1.00 58.69 211 SER A C 1
ATOM 1646 O O . SER A 1 211 ? 16.834 -5.109 23.765 1.00 58.69 211 SER A O 1
ATOM 1648 N N . ARG A 1 212 ? 15.990 -4.355 21.830 1.00 70.12 212 ARG A N 1
ATOM 1649 C CA . ARG A 1 212 ? 15.135 -5.513 21.521 1.00 70.12 212 ARG A CA 1
ATOM 1650 C C . ARG A 1 212 ? 15.768 -6.492 20.523 1.00 70.12 212 ARG A C 1
ATOM 1652 O O . ARG A 1 212 ? 15.065 -7.345 19.995 1.00 70.12 212 ARG A O 1
ATOM 1659 N N . GLY A 1 213 ? 17.057 -6.343 20.210 1.00 70.50 213 GLY A N 1
ATOM 1660 C CA . GLY A 1 213 ? 17.800 -7.237 19.315 1.00 70.50 213 GLY A CA 1
ATOM 1661 C C . GLY A 1 213 ? 17.570 -7.010 17.817 1.00 70.50 213 GLY A C 1
ATOM 1662 O O . GLY A 1 213 ? 18.167 -7.706 17.002 1.00 70.50 213 GLY A O 1
ATOM 1663 N N . LEU A 1 214 ? 16.745 -6.033 17.421 1.00 74.81 214 LEU A N 1
ATOM 1664 C CA . LEU A 1 214 ? 16.604 -5.658 16.010 1.00 74.81 214 LEU A CA 1
ATOM 1665 C C . LEU A 1 214 ? 17.813 -4.832 15.567 1.00 74.81 214 LEU A C 1
ATOM 1667 O O . LEU A 1 214 ? 18.088 -3.789 16.169 1.00 74.81 214 LEU A O 1
ATOM 1671 N N . ALA A 1 215 ? 18.488 -5.305 14.520 1.00 81.44 215 ALA A N 1
ATOM 1672 C CA . ALA A 1 215 ? 19.554 -4.598 13.826 1.00 81.44 215 ALA A CA 1
ATOM 1673 C C . ALA A 1 215 ? 18.971 -3.662 12.753 1.00 81.44 215 ALA A C 1
ATOM 1675 O O . ALA A 1 215 ? 18.052 -4.041 12.025 1.00 81.44 215 ALA A O 1
ATOM 1676 N N . GLY A 1 216 ? 19.490 -2.440 12.672 1.00 85.25 216 GLY A N 1
ATOM 1677 C CA . GLY A 1 216 ? 19.167 -1.453 11.649 1.00 85.25 216 GLY A CA 1
ATOM 1678 C C . GLY A 1 216 ? 20.427 -1.017 10.913 1.00 85.25 216 GLY A C 1
ATOM 1679 O O . GLY A 1 216 ? 21.450 -0.764 11.543 1.00 85.25 216 GLY A O 1
ATOM 1680 N N . ASN A 1 217 ? 20.338 -0.923 9.590 1.00 92.00 217 ASN A N 1
ATOM 1681 C CA . ASN A 1 217 ? 21.443 -0.491 8.742 1.00 92.00 217 ASN A CA 1
ATOM 1682 C C . ASN A 1 217 ? 21.581 1.033 8.771 1.00 92.00 217 ASN A C 1
ATOM 1684 O O . ASN A 1 217 ? 20.583 1.747 8.604 1.00 92.00 217 ASN A O 1
ATOM 1688 N N . LEU A 1 218 ? 22.818 1.496 8.931 1.00 92.75 218 LEU A N 1
ATOM 1689 C CA . LEU A 1 218 ? 23.212 2.892 8.841 1.00 92.75 218 LEU A CA 1
ATOM 1690 C C . LEU A 1 218 ? 24.077 3.128 7.602 1.00 92.75 218 LEU A C 1
ATOM 1692 O O . LEU A 1 218 ? 24.900 2.290 7.230 1.00 92.75 218 LEU A O 1
ATOM 1696 N N . TYR A 1 219 ? 23.891 4.288 6.983 1.00 94.00 219 TYR A N 1
ATOM 1697 C CA . TYR A 1 219 ? 24.586 4.690 5.765 1.00 94.00 219 TYR A CA 1
ATOM 1698 C C . TYR A 1 219 ? 25.113 6.113 5.906 1.00 94.00 219 TYR A C 1
ATOM 1700 O O . TYR A 1 219 ? 24.381 6.998 6.348 1.00 94.00 219 TYR A O 1
ATOM 1708 N N . LYS A 1 220 ? 26.355 6.367 5.498 1.00 93.88 220 LYS A N 1
ATOM 1709 C CA . LYS A 1 220 ? 26.928 7.715 5.537 1.00 93.88 220 LYS A CA 1
ATOM 1710 C C . LYS A 1 220 ? 26.180 8.648 4.594 1.00 93.88 220 LYS A C 1
ATOM 1712 O O . LYS A 1 220 ? 25.972 8.318 3.420 1.00 93.88 220 LYS A O 1
ATOM 1717 N N . ARG A 1 221 ? 25.858 9.854 5.066 1.00 91.75 221 ARG A N 1
ATOM 1718 C CA . ARG A 1 221 ? 25.162 10.882 4.281 1.00 91.75 221 ARG A CA 1
ATOM 1719 C C . ARG A 1 221 ? 25.858 11.158 2.953 1.00 91.75 221 ARG A C 1
ATOM 1721 O O . ARG A 1 221 ? 25.191 11.134 1.925 1.00 91.75 221 ARG A O 1
ATOM 1728 N N . ARG A 1 222 ? 27.190 11.300 2.933 1.00 91.50 222 ARG A N 1
ATOM 1729 C CA . ARG A 1 222 ? 27.970 11.508 1.695 1.00 91.50 222 ARG A CA 1
ATOM 1730 C C . ARG A 1 222 ? 27.672 10.473 0.606 1.00 91.50 222 ARG A C 1
ATOM 1732 O O . ARG A 1 222 ? 27.592 10.822 -0.567 1.00 91.50 222 ARG A O 1
ATOM 1739 N N . ARG A 1 223 ? 27.463 9.207 0.987 1.00 91.06 223 ARG A N 1
ATOM 1740 C CA . ARG A 1 223 ? 27.175 8.100 0.065 1.00 91.06 223 ARG A CA 1
ATOM 1741 C C . ARG A 1 223 ? 25.762 8.211 -0.493 1.00 91.06 223 ARG A C 1
ATOM 1743 O O . ARG A 1 223 ? 25.558 8.069 -1.694 1.00 91.06 223 ARG A O 1
ATOM 1750 N N . ILE A 1 224 ? 24.801 8.524 0.374 1.00 92.62 224 ILE A N 1
ATOM 1751 C CA . ILE A 1 224 ? 23.406 8.757 -0.011 1.00 92.62 224 ILE A CA 1
ATOM 1752 C C . ILE A 1 224 ? 23.292 9.965 -0.948 1.00 92.62 224 ILE A C 1
ATOM 1754 O O . ILE A 1 224 ? 22.646 9.861 -1.989 1.00 92.62 224 ILE A O 1
ATOM 1758 N N . THR A 1 225 ? 23.964 11.073 -0.636 1.00 89.69 225 THR A N 1
ATOM 1759 C CA . THR A 1 225 ? 23.973 12.279 -1.472 1.00 89.69 225 THR A CA 1
ATOM 1760 C C . THR A 1 225 ? 24.657 12.030 -2.816 1.00 89.69 225 THR A C 1
ATOM 1762 O O . THR A 1 225 ? 24.130 12.444 -3.845 1.00 89.69 225 THR A O 1
ATOM 1765 N N . ALA A 1 226 ? 25.777 11.298 -2.848 1.00 87.81 226 ALA A N 1
ATOM 1766 C CA . ALA A 1 226 ? 26.432 10.917 -4.101 1.00 87.81 226 ALA A CA 1
ATOM 1767 C C . ALA A 1 226 ? 25.510 10.070 -4.998 1.00 87.81 226 ALA A C 1
ATOM 1769 O O . ALA A 1 226 ? 25.399 10.336 -6.193 1.00 87.81 226 ALA A O 1
ATOM 1770 N N . LEU A 1 227 ? 24.786 9.102 -4.423 1.00 89.06 227 LEU A N 1
ATOM 1771 C CA . LEU A 1 227 ? 23.803 8.292 -5.151 1.00 89.06 227 LEU A CA 1
ATOM 1772 C C . LEU A 1 227 ? 22.608 9.111 -5.635 1.00 89.06 227 LEU A C 1
ATOM 1774 O O . LEU A 1 227 ? 22.119 8.907 -6.745 1.00 89.06 227 LEU A O 1
ATOM 1778 N N . GLN A 1 228 ? 22.126 10.043 -4.818 1.00 88.00 228 GLN A N 1
ATOM 1779 C CA . GLN A 1 228 ? 21.070 10.961 -5.221 1.00 88.00 228 GLN A CA 1
ATOM 1780 C C . GLN A 1 228 ? 21.522 11.820 -6.405 1.00 88.00 228 GLN A C 1
ATOM 1782 O O . GLN A 1 228 ? 20.796 11.918 -7.394 1.00 88.00 228 GLN A O 1
ATOM 1787 N N . HIS A 1 229 ? 22.726 12.388 -6.331 1.00 83.88 229 HIS A N 1
ATOM 1788 C CA . HIS A 1 229 ? 23.303 13.193 -7.401 1.00 83.88 229 HIS A CA 1
ATOM 1789 C C . HIS A 1 229 ? 23.463 12.368 -8.682 1.00 83.88 229 HIS A C 1
ATOM 1791 O O . HIS A 1 229 ? 23.007 12.791 -9.742 1.00 83.88 229 HIS A O 1
ATOM 1797 N N . ALA A 1 230 ? 24.004 11.150 -8.577 1.00 82.88 230 ALA A N 1
ATOM 1798 C CA . ALA A 1 230 ? 24.125 10.220 -9.697 1.00 82.88 230 ALA A CA 1
ATOM 1799 C C . ALA A 1 230 ? 22.766 9.885 -10.334 1.00 82.88 230 ALA A C 1
ATOM 1801 O O . ALA A 1 230 ? 22.667 9.808 -11.552 1.00 82.88 230 ALA A O 1
ATOM 1802 N N . ARG A 1 231 ? 21.696 9.745 -9.540 1.0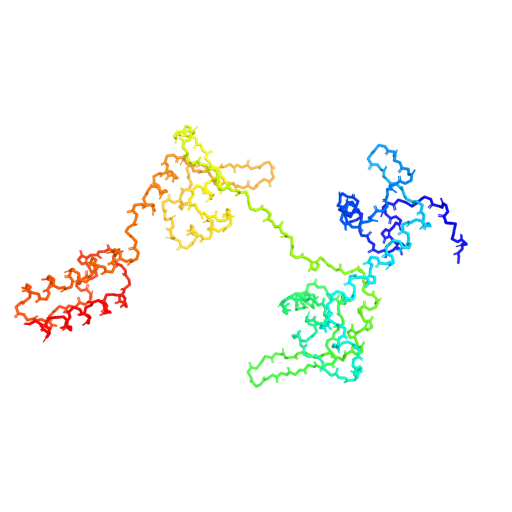0 80.31 231 ARG A N 1
ATOM 1803 C CA . ARG A 1 231 ? 20.333 9.506 -10.052 1.00 80.31 231 ARG A CA 1
ATOM 1804 C C . ARG A 1 231 ? 19.712 10.732 -10.710 1.00 80.31 231 ARG A C 1
ATOM 1806 O O . ARG A 1 231 ? 18.959 10.576 -11.662 1.00 80.31 231 ARG A O 1
ATOM 1813 N N . GLN A 1 232 ? 19.989 11.928 -10.199 1.00 75.62 232 GLN A N 1
ATOM 1814 C CA . GLN A 1 232 ? 19.513 13.178 -10.799 1.00 75.62 232 GLN A CA 1
ATOM 1815 C C . GLN A 1 232 ? 20.216 13.482 -12.124 1.00 75.62 232 GLN A C 1
ATOM 1817 O O . GLN A 1 232 ? 19.608 14.072 -13.007 1.00 75.62 232 GLN A O 1
ATOM 1822 N N . HIS A 1 233 ? 21.474 13.062 -12.251 1.00 71.69 233 HIS A N 1
ATOM 1823 C CA . HIS A 1 233 ? 22.305 13.261 -13.440 1.00 71.69 233 HIS A CA 1
ATOM 1824 C C . HIS A 1 233 ? 22.328 12.022 -14.344 1.00 71.69 233 HIS A C 1
ATOM 1826 O O . HIS A 1 233 ? 23.047 11.997 -15.341 1.00 71.69 233 HIS A O 1
ATOM 1832 N N . ALA A 1 234 ? 21.559 10.984 -13.999 1.00 74.25 234 ALA A N 1
ATOM 1833 C CA . ALA A 1 234 ? 21.378 9.839 -14.868 1.00 74.25 234 ALA A CA 1
ATOM 1834 C C . ALA A 1 234 ? 20.617 10.309 -16.115 1.00 74.25 234 ALA A C 1
ATOM 1836 O O . ALA A 1 234 ? 19.580 10.966 -15.969 1.00 74.25 234 ALA A O 1
ATOM 1837 N N . PRO A 1 235 ? 21.102 9.981 -17.324 1.00 75.75 235 PRO A N 1
ATOM 1838 C CA . PRO A 1 235 ? 20.433 10.382 -18.548 1.00 75.75 235 PRO A CA 1
ATOM 1839 C C . PRO A 1 235 ? 18.999 9.852 -18.534 1.00 75.75 235 PRO A C 1
ATOM 1841 O O . PRO A 1 235 ? 18.733 8.688 -18.215 1.00 75.75 235 PRO A O 1
ATOM 1844 N N . SER A 1 236 ? 18.059 10.735 -18.852 1.00 78.50 236 SER A N 1
ATOM 1845 C CA . SER A 1 236 ? 16.650 10.389 -18.978 1.00 78.50 236 SER A CA 1
ATOM 1846 C C . SER A 1 236 ? 16.459 9.283 -20.020 1.00 78.50 236 SER A C 1
ATOM 1848 O O . SER A 1 236 ? 17.290 9.080 -20.908 1.00 78.50 236 SER A O 1
ATOM 1850 N N . SER A 1 237 ? 15.328 8.571 -19.969 1.00 76.25 237 SER A N 1
ATOM 1851 C CA . SER A 1 237 ? 15.046 7.521 -20.963 1.00 76.25 237 SER A CA 1
ATOM 1852 C C . SER A 1 237 ? 15.092 8.050 -22.401 1.00 76.25 237 SER A C 1
ATOM 1854 O O . SER A 1 237 ? 15.486 7.319 -23.309 1.00 76.25 237 SER A O 1
ATOM 1856 N N . THR A 1 238 ? 14.699 9.309 -22.600 1.00 82.06 238 THR A N 1
ATOM 1857 C CA . THR A 1 238 ? 14.719 9.983 -23.900 1.00 82.06 238 THR A CA 1
ATOM 1858 C C . THR A 1 238 ? 16.145 10.308 -24.339 1.00 82.06 238 THR A C 1
ATOM 1860 O O . THR A 1 238 ? 16.486 10.111 -25.501 1.00 82.06 238 THR A O 1
ATOM 1863 N N . GLU A 1 239 ? 17.003 10.761 -23.423 1.00 83.56 239 GLU A N 1
ATOM 1864 C CA . GLU A 1 239 ? 18.421 11.003 -23.718 1.00 83.56 239 GLU A CA 1
ATOM 1865 C C . GLU A 1 239 ? 19.157 9.704 -24.024 1.00 83.56 239 GLU A C 1
ATOM 1867 O O . GLU A 1 239 ? 19.894 9.649 -25.003 1.00 83.56 239 GLU A O 1
ATOM 1872 N N . LEU A 1 240 ? 18.897 8.639 -23.262 1.00 86.31 240 LEU A N 1
ATOM 1873 C CA . LEU A 1 240 ? 19.435 7.315 -23.558 1.00 86.31 240 LEU A CA 1
ATOM 1874 C C . LEU A 1 240 ? 18.945 6.790 -24.914 1.00 86.31 240 LEU A C 1
ATOM 1876 O O . LEU A 1 240 ? 19.726 6.183 -25.636 1.00 86.31 240 LEU A O 1
ATOM 1880 N N . ALA A 1 241 ? 17.682 7.028 -25.288 1.00 86.44 241 ALA A N 1
ATOM 1881 C CA . ALA A 1 241 ? 17.182 6.674 -26.620 1.00 86.44 241 ALA A CA 1
ATOM 1882 C C . ALA A 1 241 ? 17.930 7.436 -27.717 1.00 86.44 241 ALA A C 1
ATOM 1884 O O . ALA A 1 241 ? 18.466 6.820 -28.631 1.00 86.44 241 ALA A O 1
ATOM 1885 N N . ARG A 1 242 ? 18.083 8.755 -27.562 1.00 90.62 242 ARG A N 1
ATOM 1886 C CA . ARG A 1 242 ? 18.841 9.584 -28.507 1.00 90.62 242 ARG A CA 1
ATOM 1887 C C . ARG A 1 242 ? 20.302 9.141 -28.620 1.00 90.62 242 ARG A C 1
ATOM 1889 O O . ARG A 1 242 ? 20.826 9.065 -29.723 1.00 90.62 242 ARG A O 1
ATOM 1896 N N . GLN A 1 243 ? 20.948 8.823 -27.499 1.00 91.50 243 GLN A N 1
ATOM 1897 C CA . GLN A 1 243 ? 22.323 8.318 -27.478 1.00 91.50 243 GLN A CA 1
ATOM 1898 C C . GLN A 1 243 ? 22.443 6.951 -28.161 1.00 91.50 243 GLN A C 1
ATOM 1900 O O . GLN A 1 243 ? 23.396 6.736 -28.903 1.00 91.50 243 GLN A O 1
ATOM 1905 N N . ARG A 1 244 ? 21.482 6.039 -27.950 1.00 94.62 244 ARG A N 1
ATOM 1906 C CA . ARG A 1 244 ? 21.434 4.747 -28.655 1.00 94.62 244 ARG A CA 1
ATOM 1907 C C . ARG A 1 244 ? 21.268 4.932 -30.160 1.00 94.62 244 ARG A C 1
ATOM 1909 O O . ARG A 1 244 ? 22.015 4.319 -30.912 1.00 94.62 244 ARG A O 1
ATOM 1916 N N . LEU A 1 245 ? 20.325 5.774 -30.584 1.00 94.12 245 LEU A N 1
ATOM 1917 C CA . LEU A 1 245 ? 20.076 6.060 -31.997 1.00 94.12 245 LEU A CA 1
ATOM 1918 C C . LEU A 1 245 ? 21.314 6.670 -32.666 1.00 94.12 245 LEU A C 1
ATOM 1920 O O . LEU A 1 245 ? 21.731 6.204 -33.720 1.00 94.12 245 LEU A O 1
ATOM 1924 N N . HIS A 1 246 ? 21.948 7.653 -32.021 1.00 94.88 246 HIS A N 1
ATOM 1925 C CA . HIS A 1 246 ? 23.179 8.265 -32.524 1.00 94.88 246 HIS A CA 1
ATOM 1926 C C . HIS A 1 246 ? 24.311 7.240 -32.648 1.00 94.88 246 HIS A C 1
ATOM 1928 O O . HIS A 1 246 ? 24.942 7.146 -33.694 1.00 94.88 246 HIS A O 1
ATOM 1934 N N . ALA A 1 247 ? 24.525 6.415 -31.618 1.00 93.00 247 ALA A N 1
ATOM 1935 C CA . ALA A 1 247 ? 25.534 5.359 -31.651 1.00 93.00 247 ALA A CA 1
ATOM 1936 C C . ALA A 1 247 ? 25.250 4.308 -32.740 1.00 93.00 247 ALA A C 1
ATOM 1938 O O . ALA A 1 247 ? 26.176 3.831 -33.392 1.00 93.00 247 ALA A O 1
ATOM 1939 N N . ALA A 1 248 ? 23.979 3.954 -32.960 1.00 93.25 248 ALA A N 1
ATOM 1940 C CA . ALA A 1 248 ? 23.579 3.036 -34.022 1.00 93.25 248 ALA A CA 1
ATOM 1941 C C . ALA A 1 248 ? 23.823 3.637 -35.417 1.00 93.25 248 ALA A C 1
ATOM 1943 O O . ALA A 1 248 ? 24.386 2.955 -36.271 1.00 93.25 248 ALA A O 1
ATOM 1944 N N . LEU A 1 249 ? 23.466 4.908 -35.635 1.00 95.44 249 LEU A N 1
ATOM 1945 C CA . LEU A 1 249 ? 23.728 5.629 -36.886 1.00 95.44 249 LEU A CA 1
ATOM 1946 C C . LEU A 1 249 ? 25.228 5.752 -37.169 1.00 95.44 249 LEU A C 1
ATOM 1948 O O . LEU A 1 249 ? 25.660 5.468 -38.284 1.00 95.44 249 LEU A O 1
ATOM 1952 N N . ASP A 1 250 ? 26.028 6.123 -36.170 1.00 95.19 250 ASP A N 1
ATOM 1953 C CA . ASP A 1 250 ? 27.484 6.222 -36.312 1.00 95.19 250 ASP A CA 1
ATOM 1954 C C . ASP A 1 250 ? 28.106 4.863 -36.650 1.00 95.19 250 ASP A C 1
ATOM 1956 O O . ASP A 1 250 ? 28.940 4.763 -37.553 1.00 95.19 250 ASP A O 1
ATOM 1960 N N . ALA A 1 251 ? 27.674 3.793 -35.976 1.00 94.31 251 ALA A N 1
ATOM 1961 C CA . ALA A 1 251 ? 28.144 2.441 -36.261 1.00 94.31 251 ALA A CA 1
ATOM 1962 C C . ALA A 1 251 ? 27.764 1.985 -37.679 1.00 94.31 251 ALA A C 1
ATOM 1964 O O . ALA A 1 251 ? 28.590 1.400 -38.372 1.00 94.31 251 ALA A O 1
ATOM 1965 N N . LEU A 1 252 ? 26.543 2.278 -38.135 1.00 94.31 252 LEU A N 1
ATOM 1966 C CA . LEU A 1 252 ? 26.088 1.933 -39.486 1.00 94.31 252 LEU A CA 1
ATOM 1967 C C . LEU A 1 252 ? 26.822 2.728 -40.571 1.00 94.31 252 LEU A C 1
ATOM 1969 O O . LEU A 1 252 ? 27.154 2.162 -41.606 1.00 94.31 252 LEU A O 1
ATOM 1973 N N . ARG A 1 253 ? 27.125 4.008 -40.326 1.00 93.25 253 ARG A N 1
ATOM 1974 C CA . ARG A 1 253 ? 27.882 4.864 -41.257 1.00 93.25 253 ARG A CA 1
ATOM 1975 C C . ARG A 1 253 ? 29.358 4.483 -41.361 1.00 93.25 253 ARG A C 1
ATOM 1977 O O . ARG A 1 253 ? 29.973 4.705 -42.398 1.00 93.25 253 ARG A O 1
ATOM 1984 N N . THR A 1 254 ? 29.938 3.962 -40.282 1.00 93.38 254 THR A N 1
ATOM 1985 C CA . THR A 1 254 ? 31.362 3.586 -40.224 1.00 93.38 254 THR A CA 1
ATOM 1986 C C . THR A 1 254 ? 31.620 2.137 -40.630 1.00 93.38 254 THR A C 1
ATOM 1988 O O . THR A 1 254 ? 32.746 1.801 -41.002 1.00 93.38 254 THR A O 1
ATOM 1991 N N . ALA A 1 255 ? 30.606 1.271 -40.576 1.00 91.69 255 ALA A N 1
ATOM 1992 C CA . ALA A 1 255 ? 30.728 -0.120 -40.984 1.00 91.69 255 ALA A CA 1
ATOM 1993 C C . ALA A 1 255 ? 30.894 -0.248 -42.506 1.00 91.69 255 ALA A C 1
ATOM 1995 O O . ALA A 1 255 ? 30.141 0.333 -43.281 1.00 91.69 255 ALA A O 1
ATOM 1996 N N . ALA A 1 256 ? 31.849 -1.080 -42.935 1.00 85.56 256 ALA A N 1
ATOM 1997 C CA . ALA A 1 256 ? 32.025 -1.419 -44.350 1.00 85.56 256 ALA A CA 1
ATOM 1998 C C . ALA A 1 256 ? 30.825 -2.202 -44.920 1.00 85.56 256 ALA A C 1
ATOM 2000 O O . ALA A 1 256 ? 30.538 -2.117 -46.110 1.00 85.56 256 ALA A O 1
ATOM 2001 N N . ASP A 1 257 ? 30.130 -2.951 -44.060 1.00 89.31 257 ASP A N 1
ATOM 2002 C CA . ASP A 1 257 ? 28.868 -3.624 -44.357 1.00 89.31 257 ASP A CA 1
ATOM 2003 C C . ASP A 1 257 ? 27.866 -3.353 -43.215 1.00 89.31 257 ASP A C 1
ATOM 2005 O O . ASP A 1 257 ? 28.088 -3.820 -42.087 1.00 89.31 257 ASP A O 1
ATOM 2009 N N . PRO A 1 258 ? 26.753 -2.640 -43.4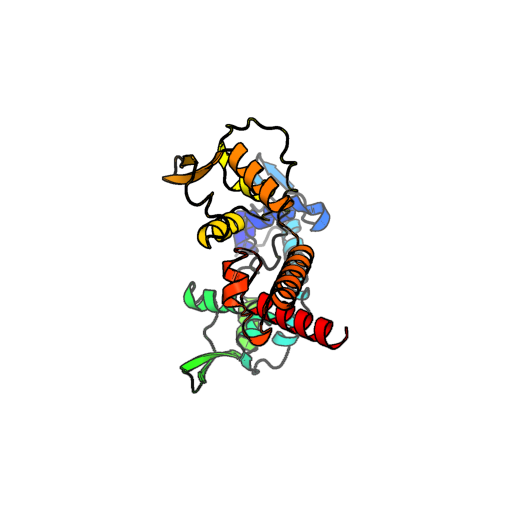76 1.00 86.19 258 PRO A N 1
ATOM 2010 C CA . PRO A 1 258 ? 25.715 -2.352 -42.485 1.00 86.19 258 PRO A CA 1
ATOM 2011 C C . PRO A 1 258 ? 25.105 -3.595 -41.815 1.00 86.19 258 PRO A C 1
ATOM 2013 O O . PRO A 1 258 ? 24.616 -3.508 -40.684 1.00 86.19 258 PRO A O 1
ATOM 2016 N N . ALA A 1 259 ? 25.143 -4.767 -42.464 1.00 87.00 259 ALA A N 1
ATOM 2017 C CA . ALA A 1 259 ? 24.623 -6.014 -41.898 1.00 87.00 259 ALA A CA 1
ATOM 2018 C C . ALA A 1 259 ? 25.477 -6.553 -40.734 1.00 87.00 259 ALA A C 1
ATOM 2020 O O . ALA A 1 259 ? 24.993 -7.342 -39.920 1.00 87.00 259 ALA A O 1
ATOM 2021 N N . THR A 1 260 ? 26.729 -6.103 -40.611 1.00 91.00 260 THR A N 1
ATOM 2022 C CA . THR A 1 260 ? 27.648 -6.529 -39.542 1.00 91.00 260 THR A CA 1
ATOM 2023 C C . THR A 1 260 ? 27.391 -5.831 -38.203 1.00 91.00 260 THR A C 1
ATOM 2025 O O . THR A 1 260 ? 27.844 -6.306 -37.155 1.00 91.00 260 THR A O 1
ATOM 2028 N N . VAL A 1 261 ? 26.627 -4.732 -38.201 1.00 93.06 261 VAL A N 1
ATOM 2029 C CA . VAL A 1 261 ? 26.267 -4.002 -36.981 1.00 93.06 261 VAL A CA 1
ATOM 2030 C C . VAL A 1 261 ? 25.186 -4.775 -36.228 1.00 93.06 261 VAL A C 1
ATOM 2032 O O . VAL A 1 261 ? 24.036 -4.877 -36.659 1.00 93.06 261 VAL A O 1
ATOM 2035 N N . THR A 1 262 ? 25.561 -5.323 -35.072 1.00 94.56 262 THR A N 1
ATOM 2036 C CA . THR A 1 262 ? 24.671 -6.115 -34.214 1.00 94.56 262 THR A CA 1
ATOM 2037 C C . THR A 1 262 ? 24.390 -5.413 -32.892 1.00 94.56 262 THR A C 1
ATOM 2039 O O . THR A 1 262 ? 25.249 -4.734 -32.324 1.00 94.56 262 THR A O 1
ATOM 2042 N N . VAL A 1 263 ? 23.202 -5.657 -32.333 1.00 92.94 263 VAL A N 1
ATOM 2043 C CA . VAL A 1 263 ? 22.827 -5.151 -31.005 1.00 92.94 263 VAL A CA 1
ATOM 2044 C C . VAL A 1 263 ? 23.783 -5.618 -29.913 1.00 92.94 263 VAL A C 1
ATOM 2046 O O . VAL A 1 263 ? 24.093 -4.855 -29.004 1.00 92.94 263 VAL A O 1
ATOM 2049 N N . THR A 1 264 ? 24.305 -6.843 -29.995 1.00 92.50 264 THR A N 1
ATOM 2050 C CA . THR A 1 264 ? 25.272 -7.341 -29.009 1.00 92.50 264 THR A CA 1
ATOM 2051 C C . THR A 1 264 ? 26.582 -6.554 -29.042 1.00 92.50 264 THR A C 1
ATOM 2053 O O . THR A 1 264 ? 27.154 -6.299 -27.983 1.00 92.50 264 THR A O 1
ATOM 2056 N N . ALA A 1 265 ? 27.054 -6.148 -30.225 1.00 91.81 265 ALA A N 1
ATOM 2057 C CA . ALA A 1 265 ? 28.242 -5.307 -30.351 1.00 91.81 265 ALA A CA 1
ATOM 2058 C C . ALA A 1 265 ? 27.991 -3.895 -29.796 1.00 91.81 265 ALA A C 1
ATOM 2060 O O . ALA A 1 265 ? 28.784 -3.417 -28.986 1.00 91.81 265 ALA A O 1
ATOM 2061 N N . LEU A 1 266 ? 26.853 -3.281 -30.140 1.00 91.44 266 LEU A N 1
ATOM 2062 C CA . LEU A 1 266 ? 26.460 -1.956 -29.645 1.00 91.44 266 LEU A CA 1
ATOM 2063 C C . LEU A 1 266 ? 26.273 -1.931 -28.121 1.00 91.44 266 LEU A C 1
ATOM 2065 O O . LEU A 1 266 ? 26.834 -1.078 -27.437 1.00 91.44 266 LEU A O 1
ATOM 2069 N N . ALA A 1 267 ? 25.562 -2.912 -27.561 1.00 88.31 267 ALA A N 1
ATOM 2070 C CA . ALA A 1 267 ? 25.344 -3.020 -26.120 1.00 88.31 267 ALA A CA 1
ATOM 2071 C C . ALA A 1 267 ? 26.645 -3.274 -25.338 1.00 88.31 267 ALA A C 1
ATOM 2073 O O . ALA A 1 267 ? 26.765 -2.852 -24.189 1.00 88.31 267 ALA A O 1
ATOM 2074 N N . ARG A 1 268 ? 27.629 -3.947 -25.953 1.00 90.81 268 ARG A N 1
ATOM 2075 C CA . ARG A 1 268 ? 28.960 -4.143 -25.362 1.00 90.81 268 ARG A CA 1
ATOM 2076 C C . ARG A 1 268 ? 29.797 -2.865 -25.401 1.00 90.81 268 ARG A C 1
ATOM 2078 O O . ARG A 1 268 ? 30.495 -2.589 -24.432 1.00 90.81 268 ARG A O 1
ATOM 2085 N N . ALA A 1 269 ? 29.735 -2.111 -26.497 1.00 88.38 269 ALA A N 1
ATOM 2086 C CA . ALA A 1 269 ? 30.452 -0.844 -26.647 1.00 88.38 269 ALA A CA 1
ATOM 2087 C C . ALA A 1 269 ? 29.878 0.268 -25.749 1.00 88.38 269 ALA A C 1
ATOM 2089 O O . ALA A 1 269 ? 30.612 1.150 -25.312 1.00 88.38 269 ALA A O 1
ATOM 2090 N N . HIS A 1 270 ? 28.582 0.192 -25.432 1.00 88.06 270 HIS A N 1
ATOM 2091 C CA . HIS A 1 270 ? 27.858 1.189 -24.646 1.00 88.06 270 HIS A CA 1
ATOM 2092 C C . HIS A 1 270 ? 27.117 0.547 -23.457 1.00 88.06 270 HIS A C 1
ATOM 2094 O O . HIS A 1 270 ? 25.880 0.449 -23.453 1.00 88.06 270 HIS A O 1
ATOM 2100 N N . PRO A 1 271 ? 27.852 0.076 -22.432 1.00 82.31 271 PRO A N 1
ATOM 2101 C CA . PRO A 1 271 ? 27.246 -0.556 -21.269 1.00 82.31 271 PRO A CA 1
ATOM 2102 C C . PRO A 1 271 ? 26.349 0.431 -20.509 1.00 82.31 271 PRO A C 1
ATOM 2104 O O . PRO A 1 271 ? 26.672 1.603 -20.347 1.00 82.31 271 PRO A O 1
ATOM 2107 N N . GLY A 1 272 ? 25.200 -0.050 -20.028 1.00 79.62 272 GLY A N 1
ATOM 2108 C CA . GLY A 1 272 ? 24.244 0.765 -19.265 1.00 79.62 272 GLY A CA 1
ATOM 2109 C C . GLY A 1 272 ? 23.271 1.588 -20.115 1.00 79.62 272 GLY A C 1
ATOM 2110 O O . GLY A 1 272 ? 22.332 2.162 -19.571 1.00 79.62 272 GLY A O 1
ATOM 2111 N N . HIS A 1 273 ? 23.410 1.582 -21.443 1.00 81.00 273 HIS A N 1
ATOM 2112 C CA . HIS A 1 273 ? 22.518 2.322 -22.338 1.00 81.00 273 HIS A CA 1
ATOM 2113 C C . HIS A 1 273 ? 21.167 1.637 -22.583 1.00 81.00 273 HIS A C 1
ATOM 2115 O O . HIS A 1 273 ? 20.421 2.104 -23.428 1.00 81.00 273 HIS A O 1
ATOM 2121 N N . GLY A 1 274 ? 20.800 0.566 -21.877 1.00 84.00 274 GLY A N 1
ATOM 2122 C CA . GLY A 1 274 ? 19.466 -0.046 -21.961 1.00 84.00 274 GLY A CA 1
ATOM 2123 C C . GLY A 1 274 ? 19.474 -1.543 -22.264 1.00 84.00 274 GLY A C 1
ATOM 2124 O O . GLY A 1 274 ? 20.517 -2.193 -22.283 1.00 84.00 274 GLY A O 1
ATOM 2125 N N . THR A 1 275 ? 18.280 -2.106 -22.448 1.00 88.31 275 THR A N 1
ATOM 2126 C CA . THR A 1 275 ? 18.084 -3.536 -22.720 1.00 88.31 275 THR A CA 1
ATOM 2127 C C . THR A 1 275 ? 18.355 -3.873 -24.186 1.00 88.31 275 THR A C 1
ATOM 2129 O O . THR A 1 275 ? 18.317 -3.002 -25.054 1.00 88.31 275 THR A O 1
ATOM 2132 N N . THR A 1 276 ? 18.562 -5.158 -24.485 1.00 88.31 276 THR A N 1
ATOM 2133 C CA . THR A 1 276 ? 18.676 -5.670 -25.862 1.00 88.31 276 THR A CA 1
ATOM 2134 C C . THR A 1 276 ? 17.484 -5.255 -26.728 1.00 88.31 276 THR A C 1
ATOM 2136 O O . THR A 1 276 ? 17.663 -4.868 -27.875 1.00 88.31 276 THR A O 1
ATOM 2139 N 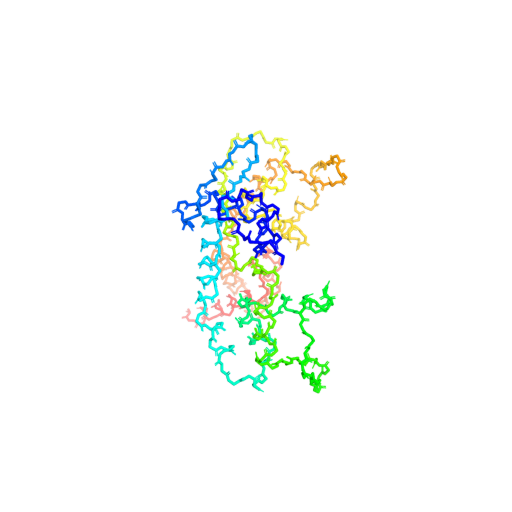N . THR A 1 277 ? 16.269 -5.274 -26.168 1.00 88.94 277 THR A N 1
ATOM 2140 C CA . THR A 1 277 ? 15.050 -4.837 -26.864 1.00 88.94 277 THR A CA 1
ATOM 2141 C C . THR A 1 277 ? 15.120 -3.366 -27.267 1.00 88.94 277 THR A C 1
ATOM 2143 O O . THR A 1 277 ? 14.901 -3.055 -28.430 1.00 88.94 277 THR A O 1
ATOM 2146 N N . ALA A 1 278 ? 15.508 -2.479 -26.344 1.00 86.44 278 ALA A N 1
ATOM 2147 C CA . ALA A 1 278 ? 15.632 -1.052 -26.637 1.00 86.44 278 ALA A CA 1
ATOM 2148 C C . ALA A 1 278 ? 16.712 -0.772 -27.696 1.00 86.44 278 ALA A C 1
ATOM 2150 O O . ALA A 1 278 ? 16.579 0.152 -28.494 1.00 86.44 278 ALA A O 1
ATOM 2151 N N . TRP A 1 279 ? 17.787 -1.561 -27.719 1.00 92.62 279 TRP A N 1
ATOM 2152 C CA . TRP A 1 279 ? 18.801 -1.471 -28.768 1.00 92.62 279 TRP A CA 1
ATOM 2153 C C . TRP A 1 279 ? 18.306 -1.953 -30.135 1.00 92.62 279 TRP A C 1
ATOM 2155 O O . TRP A 1 279 ? 18.674 -1.336 -31.127 1.00 92.62 279 TRP A O 1
ATOM 2165 N N . ASN A 1 280 ? 17.475 -3.002 -30.201 1.00 92.81 280 ASN A N 1
ATOM 2166 C CA . ASN A 1 280 ? 16.880 -3.452 -31.468 1.00 92.81 280 ASN A CA 1
ATOM 2167 C C . ASN A 1 280 ? 16.003 -2.352 -32.073 1.00 92.81 280 ASN A C 1
ATOM 2169 O O . ASN A 1 280 ? 16.208 -1.989 -33.222 1.00 92.81 280 ASN A O 1
ATOM 2173 N N . GLU A 1 281 ? 15.110 -1.765 -31.271 1.00 91.81 281 GLU A N 1
ATOM 2174 C CA . GLU A 1 281 ? 14.217 -0.686 -31.718 1.00 91.81 281 GLU A CA 1
ATOM 2175 C C . GLU A 1 281 ? 14.999 0.495 -32.317 1.00 91.81 281 GLU A C 1
ATOM 2177 O O . GLU A 1 281 ? 14.702 0.935 -33.423 1.00 91.81 281 GLU A O 1
ATOM 2182 N N . ASN A 1 282 ? 16.048 0.965 -31.629 1.00 94.44 282 ASN A N 1
ATOM 2183 C CA . ASN A 1 282 ? 16.856 2.092 -32.114 1.00 94.44 282 ASN A CA 1
ATOM 2184 C C . ASN A 1 282 ? 17.737 1.721 -33.322 1.00 94.44 282 ASN A C 1
ATOM 2186 O O . ASN A 1 282 ? 18.044 2.587 -34.135 1.00 94.44 282 ASN A O 1
ATOM 2190 N N . LEU A 1 283 ? 18.174 0.462 -33.443 1.00 94.44 283 LEU A N 1
ATOM 2191 C CA . LEU A 1 283 ? 18.942 0.004 -34.603 1.00 94.44 283 LEU A CA 1
ATOM 2192 C C . LEU A 1 283 ? 18.057 -0.112 -35.851 1.00 94.44 283 LEU A C 1
ATOM 2194 O O . LEU A 1 283 ? 18.502 0.236 -36.942 1.00 94.44 283 LEU A O 1
ATOM 2198 N N . ASP A 1 284 ? 16.818 -0.577 -35.695 1.00 93.44 284 ASP A N 1
ATOM 2199 C CA . ASP A 1 284 ? 15.846 -0.648 -36.787 1.00 93.44 284 ASP A CA 1
ATOM 2200 C C . ASP A 1 284 ? 15.433 0.757 -37.246 1.00 93.44 284 ASP A C 1
ATOM 2202 O O . ASP A 1 284 ? 15.418 1.027 -38.447 1.00 93.44 284 ASP A O 1
ATOM 2206 N N . GLU A 1 285 ? 15.210 1.679 -36.304 1.00 94.00 285 GLU A N 1
ATOM 2207 C CA . GLU A 1 285 ? 14.987 3.099 -36.602 1.00 94.00 285 GLU A CA 1
ATOM 2208 C C . GLU A 1 285 ? 16.186 3.715 -37.342 1.00 94.00 285 GLU A C 1
ATOM 2210 O O . GLU A 1 285 ? 16.009 4.339 -38.384 1.00 94.00 285 GLU A O 1
ATOM 2215 N N . ALA A 1 286 ? 17.420 3.473 -36.883 1.00 94.50 286 ALA A N 1
ATOM 2216 C CA . ALA A 1 286 ? 18.625 3.968 -37.554 1.00 94.50 286 ALA A CA 1
ATOM 2217 C C . ALA A 1 286 ? 18.764 3.455 -38.999 1.00 94.50 286 ALA A C 1
ATOM 2219 O O . ALA A 1 286 ? 19.194 4.198 -39.882 1.00 94.50 286 ALA A O 1
ATOM 2220 N N . ARG A 1 287 ? 18.403 2.189 -39.253 1.00 94.44 287 ARG A N 1
ATOM 2221 C CA . ARG A 1 287 ? 18.408 1.607 -40.604 1.00 94.44 287 ARG A CA 1
ATOM 2222 C C . ARG A 1 287 ? 17.364 2.249 -41.503 1.00 94.44 287 ARG A C 1
ATOM 2224 O O . ARG A 1 287 ? 17.674 2.501 -42.660 1.00 94.44 287 ARG A O 1
ATOM 2231 N N . HIS A 1 288 ? 16.169 2.511 -40.979 1.00 93.19 288 HIS A N 1
ATOM 2232 C CA . HIS A 1 288 ? 15.119 3.201 -41.722 1.00 93.19 288 HIS A CA 1
ATOM 2233 C C . HIS A 1 288 ? 15.571 4.604 -42.134 1.00 93.19 288 HIS A C 1
ATOM 2235 O O . HIS A 1 288 ? 15.493 4.950 -43.306 1.00 93.19 288 HIS A O 1
ATOM 2241 N N . THR A 1 289 ? 16.141 5.373 -41.202 1.00 93.19 289 THR A N 1
ATOM 2242 C CA . THR A 1 289 ? 16.647 6.725 -41.481 1.00 93.19 289 THR A CA 1
ATOM 2243 C C . THR A 1 289 ? 17.710 6.734 -42.585 1.00 93.19 289 THR A C 1
ATOM 2245 O O . THR A 1 289 ? 17.667 7.585 -43.460 1.00 93.19 289 THR A O 1
ATOM 2248 N N . LEU A 1 290 ? 18.634 5.764 -42.600 1.00 90.31 290 LEU A N 1
ATOM 2249 C CA . LEU A 1 290 ? 19.654 5.656 -43.658 1.00 90.31 290 LEU A CA 1
ATOM 2250 C C . LEU A 1 290 ? 19.121 5.144 -45.006 1.00 90.31 290 LEU A C 1
ATOM 2252 O O . LEU A 1 290 ? 19.857 5.182 -45.984 1.00 90.31 290 LEU A O 1
ATOM 2256 N N . GLN A 1 291 ? 17.903 4.599 -45.060 1.00 88.62 291 GLN A N 1
ATOM 2257 C CA . GLN A 1 291 ? 17.254 4.209 -46.318 1.00 88.62 291 GLN A CA 1
ATOM 2258 C C . GLN A 1 291 ? 16.484 5.370 -46.960 1.00 88.62 291 GLN A C 1
ATOM 2260 O O . GLN A 1 291 ? 16.190 5.307 -48.153 1.00 88.62 291 GLN A O 1
ATOM 2265 N N . GLU A 1 292 ? 16.125 6.385 -46.169 1.00 85.88 292 GLU A N 1
ATOM 2266 C CA . GLU A 1 292 ? 15.429 7.591 -46.629 1.00 85.88 292 GLU A CA 1
ATOM 2267 C C . GLU A 1 292 ? 16.388 8.718 -47.058 1.00 85.88 292 GLU A C 1
ATOM 2269 O O . GLU A 1 292 ? 15.982 9.567 -47.853 1.00 85.88 292 GLU A O 1
ATOM 2274 N N . ASP A 1 293 ? 17.632 8.701 -46.560 1.00 74.50 293 ASP A N 1
ATOM 2275 C CA . ASP A 1 293 ? 18.751 9.573 -46.968 1.00 74.50 293 ASP A CA 1
ATOM 2276 C C . ASP A 1 293 ? 19.447 9.075 -48.254 1.00 74.50 293 ASP A C 1
ATOM 2278 O O . ASP A 1 293 ? 19.778 9.926 -49.117 1.00 74.50 293 ASP A O 1
#

Nearest PDB structures (foldseek):
  4g6q-assembly1_A  TM=3.254E-01  e=6.684E-01  Kribbella flavida DSM 17836
  7bzg-assembly3_J  TM=4.407E-01  e=4.186E+00  Bacillus subtilis subsp. subtilis str. 168
  8wak-assembly1_U  TM=2.533E-01  e=3.978E+00  Homo sapiens

Solvent-accessible surface area (backbone atoms only — not comparable to full-atom values): 17047 Å² total; per-residue (Å²): 135,78,87,79,60,45,78,44,70,34,41,45,65,53,42,23,71,75,70,44,46,50,52,68,57,54,51,49,40,49,72,45,16,94,81,64,69,42,74,80,60,76,43,75,61,88,92,48,55,24,29,29,39,59,62,50,50,62,49,53,52,52,54,47,53,55,62,64,63,72,36,72,63,29,48,57,61,48,70,51,69,44,83,40,73,31,45,53,61,54,49,21,41,42,73,58,41,97,50,46,64,63,58,54,45,36,61,70,79,34,74,84,76,55,85,79,60,76,42,74,48,68,45,98,86,71,49,77,46,48,23,32,35,21,41,60,56,40,54,48,62,76,68,49,89,47,84,67,88,77,63,81,78,83,72,82,69,80,76,62,65,82,85,77,89,67,63,53,80,42,71,32,42,50,68,63,46,12,36,56,66,70,32,96,34,38,70,54,40,51,51,36,32,77,69,56,75,37,60,85,61,64,64,57,75,44,72,50,71,46,100,84,72,52,72,42,56,20,37,38,36,47,59,54,51,51,52,31,49,52,60,72,67,45,74,48,76,66,52,35,48,52,51,46,27,50,53,36,39,52,49,44,73,68,39,95,51,59,87,73,69,44,57,71,58,52,48,66,77,43,71,89,63,69,52,73,65,61,42,46,55,31,41,53,50,32,52,51,55,65,70,77,108

Organism: NCBI:txid1428628